Protein AF-A0AB36TC09-F1 (afdb_monomer_lite)

Radius of gyration: 25.15 Å; chains: 1; bounding box: 79×32×76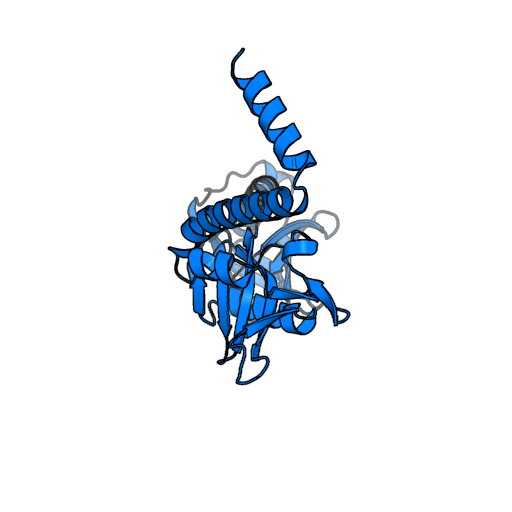 Å

pLDDT: mean 84.96, std 11.22, range [43.5, 96.75]

Organism: NCBI:txid155322

Secondary structure (DSSP, 8-state):
--HHHHHHHHHHHHHH-HHHHHHHHHHHHHHHHHHHHHHHHTS-HHHHHTTEEEEEEEEEEEEEE-TTT-EEEEEEEEPPHHHHHHHHHHHHTT-SEEEEPPHHHHHHHGGGEEEE-TT--EEETTTTTPPPPSEEEEETTEEEEEEEEESS-HHHHHHHHHHHHHHHHHHHHTTTSEEEEETTSSS--S-EEEEEEEEEEEETTEEEEEEE-TTS-EEEEEEE-EEEEEEEEEGGGTEEEEEEEESS-EEEEEEE--HHHHHH------GGGGSPP-

Sequence (278 aa):
MTNTLLDTLKNFIDFINPEGAKSKEIQENITRSHIDAANIYCRNINELSAQFNIEQAYKVEIHAYNADKKEENYHLHLQKYTNLSHLKKAFLNGMGELHLLDLEEKIKVLPSTYIFNEHNIKYKAIETRKLVPDFLYTLDDEEYCVTLKPIHTDTSKKELQYELQNLYKTLYLSLNKEIDIDSNFQTSTCYESKHILRYFRLNQNSLFLAVEDLKGNVHHHTFKNINEIKHGLSGGGTQLKFWIYMYGDTYRFYLPYDEKTFKTTQVPLDQEIFKLTI

Structure (mmCIF, N/CA/C/O backbone):
data_AF-A0AB36TC09-F1
#
_entry.id   AF-A0AB36TC09-F1
#
loop_
_atom_site.group_PDB
_atom_site.id
_atom_site.type_symbol
_atom_site.label_atom_id
_atom_site.label_alt_id
_atom_site.label_comp_id
_atom_site.label_asym_id
_atom_site.label_entity_id
_atom_site.label_seq_id
_atom_site.pdbx_PDB_ins_code
_atom_site.Cartn_x
_atom_site.Cartn_y
_atom_site.Cartn_z
_atom_site.occupancy
_atom_site.B_iso_or_equiv
_atom_site.auth_seq_id
_atom_site.auth_comp_id
_atom_site.auth_asym_id
_atom_site.auth_atom_id
_atom_site.pdbx_PDB_model_num
ATOM 1 N N . MET A 1 1 ? 48.074 7.367 -1.613 1.00 43.50 1 MET A N 1
ATOM 2 C CA . MET A 1 1 ? 48.434 8.264 -2.737 1.00 43.50 1 MET A CA 1
ATOM 3 C C . MET A 1 1 ? 48.127 7.652 -4.115 1.00 43.50 1 MET A C 1
ATOM 5 O O . MET A 1 1 ? 48.457 8.251 -5.124 1.00 43.50 1 MET A O 1
ATOM 9 N N . THR A 1 2 ? 47.481 6.482 -4.172 1.00 46.59 2 THR A N 1
ATOM 10 C CA . THR A 1 2 ? 47.098 5.759 -5.398 1.00 46.59 2 THR A CA 1
ATOM 11 C C . THR A 1 2 ? 45.691 6.112 -5.895 1.00 46.59 2 THR A C 1
ATOM 13 O O . THR A 1 2 ? 45.485 6.165 -7.102 1.00 46.59 2 THR A O 1
ATOM 16 N N . ASN A 1 3 ? 44.752 6.443 -4.997 1.00 54.91 3 ASN A N 1
ATOM 17 C CA . ASN A 1 3 ? 43.372 6.791 -5.375 1.00 54.91 3 ASN A CA 1
ATOM 18 C C . ASN A 1 3 ? 43.293 8.094 -6.194 1.00 54.91 3 ASN A C 1
ATOM 20 O O . ASN A 1 3 ? 42.633 8.128 -7.221 1.00 54.91 3 ASN A O 1
ATOM 24 N N . THR A 1 4 ? 44.065 9.126 -5.835 1.00 57.97 4 THR A N 1
ATOM 25 C CA . THR A 1 4 ? 44.048 10.431 -6.522 1.00 57.97 4 THR A CA 1
ATOM 26 C C . THR A 1 4 ? 44.553 10.383 -7.964 1.00 57.97 4 THR A C 1
ATOM 28 O O . THR A 1 4 ? 44.026 11.093 -8.816 1.00 57.97 4 THR A O 1
ATOM 31 N N . LEU A 1 5 ? 45.557 9.554 -8.269 1.00 55.12 5 LEU A N 1
ATOM 32 C CA . LEU A 1 5 ? 46.070 9.413 -9.637 1.00 55.12 5 LEU A CA 1
ATOM 33 C C . LEU A 1 5 ? 45.080 8.637 -10.519 1.00 55.12 5 LEU A C 1
ATOM 35 O O . LEU A 1 5 ? 44.863 9.010 -11.670 1.00 55.12 5 LEU A O 1
ATOM 39 N N . LEU A 1 6 ? 44.454 7.597 -9.958 1.00 58.53 6 LEU A N 1
ATOM 40 C CA . LEU A 1 6 ? 43.437 6.792 -10.634 1.00 58.53 6 LEU A CA 1
ATOM 41 C C . LEU A 1 6 ? 42.190 7.627 -10.956 1.00 58.53 6 LEU A C 1
ATOM 43 O O . LEU A 1 6 ? 41.695 7.576 -12.079 1.00 58.53 6 LEU A O 1
ATOM 47 N N . ASP A 1 7 ? 41.743 8.448 -10.004 1.00 60.25 7 ASP A N 1
ATOM 48 C CA . ASP A 1 7 ? 40.614 9.367 -10.179 1.00 60.25 7 ASP A CA 1
ATOM 49 C C . ASP A 1 7 ? 40.927 10.448 -11.225 1.00 60.25 7 ASP A C 1
ATOM 51 O O . ASP A 1 7 ? 40.090 10.768 -12.066 1.00 60.25 7 ASP A O 1
ATOM 55 N N . THR A 1 8 ? 42.160 10.967 -11.246 1.00 64.44 8 THR A N 1
ATOM 56 C CA . THR A 1 8 ? 42.595 11.964 -12.242 1.00 64.44 8 THR A CA 1
ATOM 57 C C . THR A 1 8 ? 42.664 11.369 -13.654 1.00 64.44 8 THR A C 1
ATOM 59 O O . THR A 1 8 ? 42.212 11.998 -14.610 1.00 64.44 8 THR A O 1
ATOM 62 N N . LEU A 1 9 ? 43.176 10.141 -13.797 1.00 55.75 9 LEU A N 1
ATOM 63 C CA . LEU A 1 9 ? 43.206 9.405 -15.069 1.00 55.75 9 LEU A CA 1
ATOM 64 C C . LEU A 1 9 ? 41.803 9.043 -15.565 1.00 55.75 9 LEU A C 1
ATOM 66 O O . LEU A 1 9 ? 41.524 9.185 -16.755 1.00 55.75 9 LEU A O 1
ATOM 70 N N . LYS A 1 10 ? 40.915 8.624 -14.659 1.00 64.12 10 LYS A N 1
ATOM 71 C CA . LYS A 1 10 ? 39.506 8.355 -14.962 1.00 64.12 10 LYS A CA 1
ATOM 72 C C . LYS A 1 10 ? 38.812 9.615 -15.484 1.00 64.12 10 LYS A C 1
ATOM 74 O O . LYS A 1 10 ? 38.250 9.583 -16.572 1.00 64.12 10 LYS A O 1
ATOM 79 N N . ASN A 1 11 ? 38.973 10.743 -14.791 1.00 62.62 11 ASN A N 1
ATOM 80 C CA . ASN A 1 11 ? 38.416 12.032 -15.209 1.00 62.62 11 ASN A CA 1
ATOM 81 C C . ASN A 1 11 ? 38.959 12.507 -16.568 1.00 62.62 11 ASN A C 1
ATOM 83 O O . ASN A 1 11 ? 38.222 13.097 -17.353 1.00 62.62 11 ASN A O 1
ATOM 87 N N . PHE A 1 12 ? 40.234 12.245 -16.871 1.00 63.12 12 PHE A N 1
ATOM 88 C CA . PHE A 1 12 ? 40.834 12.594 -1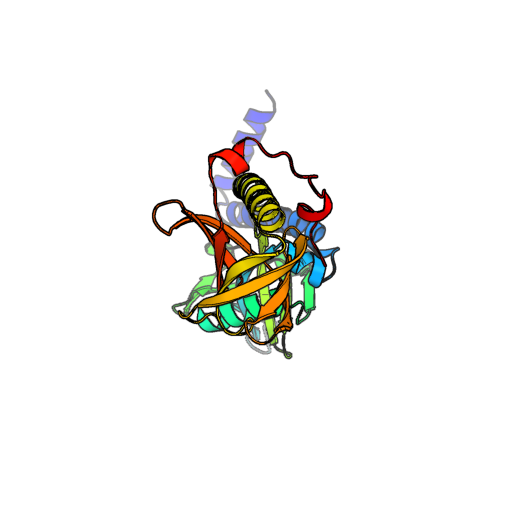8.162 1.00 63.12 12 PHE A CA 1
ATOM 89 C C . PHE A 1 12 ? 40.293 11.733 -19.314 1.00 63.12 12 PHE A C 1
ATOM 91 O O . PHE A 1 12 ? 39.989 12.255 -20.386 1.00 63.12 12 PHE A O 1
ATOM 98 N N . ILE A 1 13 ? 40.123 10.425 -19.095 1.00 62.69 13 ILE A N 1
ATOM 99 C CA . ILE A 1 13 ? 39.518 9.517 -20.082 1.00 62.69 13 ILE A CA 1
ATOM 100 C C . ILE A 1 13 ? 38.045 9.879 -20.316 1.00 62.69 13 ILE A C 1
ATOM 102 O O . ILE A 1 13 ? 37.609 9.946 -21.467 1.00 62.69 13 ILE A O 1
ATOM 106 N N . ASP A 1 14 ? 37.308 10.189 -19.249 1.00 65.00 14 ASP A N 1
ATOM 107 C CA . ASP A 1 14 ? 35.902 10.590 -19.332 1.00 65.00 14 ASP A CA 1
ATOM 108 C C . ASP A 1 14 ? 35.730 11.953 -20.033 1.00 65.00 14 ASP A C 1
ATOM 110 O O . ASP A 1 14 ? 34.741 12.172 -20.732 1.00 65.00 14 ASP A O 1
ATOM 114 N N . PHE A 1 15 ? 36.717 12.851 -19.919 1.00 62.03 15 PHE A N 1
ATOM 115 C CA . PHE A 1 15 ? 36.757 14.124 -20.649 1.00 62.03 15 PHE A CA 1
ATOM 116 C C . PHE A 1 15 ? 36.978 13.941 -22.160 1.00 62.03 15 PHE A C 1
ATOM 118 O O . PHE A 1 15 ? 36.385 14.664 -22.959 1.00 62.03 15 PHE A O 1
ATOM 125 N N . ILE A 1 16 ? 37.809 12.974 -22.565 1.00 62.66 16 ILE A N 1
ATOM 126 C CA . ILE A 1 16 ? 38.120 12.704 -23.982 1.00 62.66 16 ILE A CA 1
ATOM 127 C C . ILE A 1 16 ? 37.006 11.898 -24.664 1.00 62.66 16 ILE A C 1
ATOM 129 O O . ILE A 1 16 ? 36.774 12.070 -25.860 1.00 62.66 16 ILE A O 1
ATOM 133 N N . ASN A 1 17 ? 36.294 11.046 -23.922 1.00 68.75 17 ASN A N 1
ATOM 134 C CA . ASN A 1 17 ? 35.168 10.268 -24.435 1.00 68.75 17 ASN A CA 1
ATOM 135 C C . ASN A 1 17 ? 33.904 10.463 -23.578 1.00 68.75 17 ASN A C 1
ATOM 137 O O . ASN A 1 17 ? 33.476 9.543 -22.871 1.00 68.75 17 ASN A O 1
ATOM 141 N N . PRO A 1 18 ? 33.267 11.643 -23.654 1.00 66.31 18 PRO A N 1
ATOM 142 C CA . PRO A 1 18 ? 32.107 11.962 -22.828 1.00 66.31 18 PRO A CA 1
ATOM 143 C C . PRO A 1 18 ? 30.892 11.073 -23.131 1.00 66.31 18 PRO A C 1
ATOM 145 O O . PRO A 1 18 ? 30.053 10.867 -22.256 1.00 66.31 18 PRO A O 1
ATOM 148 N N . GLU A 1 19 ? 30.772 10.529 -24.345 1.00 67.81 19 GLU A N 1
ATOM 149 C CA . GLU A 1 19 ? 29.709 9.577 -24.697 1.00 67.81 19 GLU A CA 1
ATOM 150 C C . GLU A 1 19 ? 29.963 8.189 -24.098 1.00 67.81 19 GLU A C 1
ATOM 152 O O . GLU A 1 19 ? 29.060 7.604 -23.496 1.00 67.81 19 GLU A O 1
ATOM 157 N N . GLY A 1 20 ? 31.203 7.696 -24.167 1.00 69.31 20 GLY A N 1
ATOM 158 C CA . GLY A 1 20 ? 31.610 6.455 -23.505 1.00 69.31 20 GLY A CA 1
ATOM 159 C C . GLY A 1 20 ? 31.481 6.529 -21.982 1.00 69.31 20 GLY A C 1
ATOM 160 O O . GLY A 1 20 ? 30.979 5.589 -21.366 1.00 69.31 20 GLY A O 1
ATOM 161 N N . ALA A 1 21 ? 31.844 7.665 -21.380 1.00 70.56 21 ALA A N 1
ATOM 162 C CA . ALA A 1 21 ? 31.676 7.916 -19.949 1.00 70.56 21 ALA A CA 1
ATOM 163 C C . ALA A 1 21 ? 30.198 7.885 -19.526 1.00 70.56 21 ALA A C 1
ATOM 165 O O . ALA A 1 21 ? 29.848 7.218 -18.553 1.00 70.56 21 ALA A O 1
ATOM 166 N N . LYS A 1 22 ? 29.308 8.529 -20.300 1.00 74.56 22 LYS A N 1
ATOM 167 C CA . LYS A 1 22 ? 27.849 8.477 -20.079 1.00 74.56 22 LYS A CA 1
ATOM 168 C C . LYS A 1 22 ? 27.313 7.047 -20.159 1.00 74.56 22 LYS A C 1
ATOM 170 O O . LYS A 1 22 ? 26.552 6.642 -19.287 1.00 74.56 22 LYS A O 1
ATOM 175 N N . SER A 1 23 ? 27.710 6.285 -21.180 1.00 75.38 23 SER A N 1
ATOM 176 C CA . SER A 1 23 ? 27.277 4.891 -21.343 1.00 75.38 23 SER A CA 1
ATOM 177 C C . SER A 1 23 ? 27.709 4.027 -20.158 1.00 75.38 23 SER A C 1
ATOM 179 O O . SER A 1 23 ? 26.905 3.262 -19.629 1.00 75.38 23 SER A O 1
ATOM 181 N N . LYS A 1 24 ? 28.958 4.180 -19.708 1.00 80.12 24 LYS A N 1
ATOM 182 C CA . LYS A 1 24 ? 29.505 3.438 -18.569 1.00 80.12 24 LYS A CA 1
ATOM 183 C C . LYS A 1 24 ? 28.782 3.773 -17.263 1.00 80.12 24 LYS A C 1
ATOM 185 O O . LYS A 1 24 ? 28.378 2.866 -16.546 1.00 80.12 24 LYS A O 1
ATOM 190 N N . GLU A 1 25 ? 28.569 5.058 -16.984 1.00 82.75 25 GLU A N 1
ATOM 191 C CA . GLU A 1 25 ? 27.846 5.524 -15.793 1.00 82.75 25 GLU A CA 1
ATOM 192 C C . GLU A 1 25 ? 26.415 4.957 -15.743 1.00 82.75 25 GLU A C 1
ATOM 194 O O . GLU A 1 25 ? 25.962 4.476 -14.703 1.00 82.75 25 GLU A O 1
ATOM 199 N N . ILE A 1 26 ? 25.700 4.971 -16.874 1.00 81.12 26 ILE A N 1
ATOM 200 C CA . ILE A 1 26 ? 24.333 4.441 -16.951 1.00 81.12 26 ILE A CA 1
ATOM 201 C C . ILE A 1 26 ? 24.324 2.923 -16.761 1.00 81.12 26 ILE A C 1
ATOM 203 O O . ILE A 1 26 ? 23.489 2.425 -16.013 1.00 81.12 26 ILE A O 1
ATOM 207 N N . GLN A 1 27 ? 25.250 2.188 -17.383 1.00 82.88 27 GLN A N 1
ATOM 208 C CA . GLN A 1 27 ? 25.362 0.737 -17.202 1.00 82.88 27 GLN A CA 1
ATOM 209 C C . GLN A 1 27 ? 25.665 0.366 -15.746 1.00 82.88 27 GLN A C 1
ATOM 211 O O . GLN A 1 27 ? 25.001 -0.506 -15.196 1.00 82.88 27 GLN A O 1
ATOM 216 N N . GLU A 1 28 ? 26.595 1.064 -15.086 1.00 85.69 28 GLU A N 1
ATOM 217 C CA . GLU A 1 28 ? 26.889 0.857 -13.660 1.00 85.69 28 GLU A CA 1
ATOM 218 C C . GLU A 1 28 ? 25.648 1.103 -12.781 1.00 85.69 28 GLU A C 1
ATOM 220 O O . GLU A 1 28 ? 25.389 0.347 -11.840 1.00 85.69 28 GLU A O 1
ATOM 225 N N . ASN A 1 29 ? 24.849 2.125 -13.101 1.00 85.56 29 ASN A N 1
ATOM 226 C CA . ASN A 1 29 ? 23.598 2.403 -12.395 1.00 85.56 29 ASN A CA 1
ATOM 227 C C . ASN A 1 29 ? 22.511 1.351 -12.673 1.00 85.56 29 ASN A C 1
ATOM 229 O O . ASN A 1 29 ? 21.811 0.969 -11.736 1.00 85.56 29 ASN A O 1
ATOM 233 N N . ILE A 1 30 ? 22.391 0.849 -13.909 1.00 84.00 30 ILE A N 1
ATOM 234 C CA . ILE A 1 30 ? 21.483 -0.261 -14.252 1.00 84.00 30 ILE A CA 1
ATOM 235 C C . ILE A 1 30 ? 21.869 -1.511 -13.466 1.00 84.00 30 ILE A C 1
ATOM 237 O O . ILE A 1 30 ? 21.004 -2.110 -12.839 1.00 84.00 30 ILE A O 1
ATOM 241 N N . THR A 1 31 ? 23.153 -1.871 -13.436 1.00 86.75 31 THR A N 1
ATOM 242 C CA . THR A 1 31 ? 23.637 -3.035 -12.684 1.00 86.75 31 THR A CA 1
ATOM 243 C C . THR A 1 31 ? 23.334 -2.906 -11.195 1.00 86.75 31 THR A C 1
ATOM 245 O O . THR A 1 31 ? 22.850 -3.856 -10.586 1.00 86.75 31 THR A O 1
ATOM 248 N N . ARG A 1 32 ? 23.568 -1.730 -10.595 1.00 86.94 32 ARG A N 1
ATOM 249 C CA . ARG A 1 32 ? 23.253 -1.496 -9.177 1.00 86.94 32 ARG A CA 1
ATOM 250 C C . ARG A 1 32 ? 21.753 -1.634 -8.898 1.00 86.94 32 ARG A C 1
ATOM 252 O O . ARG A 1 32 ? 21.384 -2.374 -7.996 1.00 86.94 32 ARG A O 1
ATOM 259 N N . SER A 1 33 ? 20.916 -0.977 -9.704 1.00 85.88 33 SER A N 1
ATOM 260 C CA . SER A 1 33 ? 19.449 -1.064 -9.607 1.00 85.88 33 SER A CA 1
ATOM 261 C C . SER A 1 33 ? 18.957 -2.505 -9.745 1.00 85.88 33 SER A C 1
ATOM 263 O O . SER A 1 33 ? 18.112 -2.958 -8.978 1.00 85.88 33 SER A O 1
ATOM 265 N N . HIS A 1 34 ? 19.543 -3.257 -10.676 1.00 88.69 34 HIS A N 1
ATOM 266 C CA . HIS A 1 34 ? 19.168 -4.638 -10.936 1.00 88.69 34 HIS A CA 1
ATOM 267 C C . HIS A 1 34 ? 19.516 -5.578 -9.776 1.00 88.69 34 HIS A C 1
ATOM 269 O O . HIS A 1 34 ? 18.731 -6.464 -9.455 1.00 88.69 34 HIS A O 1
ATOM 275 N N . ILE A 1 35 ? 20.651 -5.371 -9.099 1.00 88.25 35 ILE A N 1
ATOM 276 C CA . ILE A 1 35 ? 20.996 -6.125 -7.882 1.00 88.25 35 ILE A CA 1
ATOM 277 C C . ILE A 1 35 ? 19.942 -5.891 -6.791 1.00 88.25 35 ILE A C 1
ATOM 279 O O . ILE A 1 35 ? 19.482 -6.844 -6.157 1.00 88.25 35 ILE A O 1
ATOM 283 N N . ASP A 1 36 ? 19.521 -4.640 -6.594 1.00 86.75 36 ASP A N 1
ATOM 284 C CA . ASP A 1 36 ? 18.473 -4.307 -5.627 1.00 86.75 36 ASP A CA 1
ATOM 285 C C . ASP A 1 36 ? 17.129 -4.944 -6.019 1.00 86.75 36 ASP A C 1
ATOM 287 O O . ASP A 1 36 ? 16.444 -5.528 -5.176 1.00 86.75 36 ASP A O 1
ATOM 291 N N . ALA A 1 37 ? 16.777 -4.911 -7.306 1.00 88.00 37 ALA A N 1
ATOM 292 C CA . ALA A 1 37 ? 15.567 -5.531 -7.837 1.00 88.00 37 ALA A CA 1
ATOM 293 C C . ALA A 1 37 ? 15.572 -7.064 -7.706 1.00 88.00 37 ALA A C 1
ATOM 295 O O . ALA A 1 37 ? 14.559 -7.645 -7.315 1.00 88.00 37 ALA A O 1
ATOM 296 N N . ALA A 1 38 ? 16.705 -7.724 -7.951 1.00 88.62 38 ALA A N 1
ATOM 297 C CA . ALA A 1 38 ? 16.853 -9.169 -7.792 1.00 88.62 38 ALA A CA 1
ATOM 298 C C . ALA A 1 38 ? 16.623 -9.618 -6.341 1.00 88.62 38 ALA A C 1
ATOM 300 O O . ALA A 1 38 ? 15.963 -10.627 -6.098 1.00 88.62 38 ALA A O 1
ATOM 301 N N . ASN A 1 39 ? 17.083 -8.826 -5.366 1.00 85.94 39 ASN A N 1
ATOM 302 C CA . ASN A 1 39 ? 16.818 -9.081 -3.946 1.00 85.94 39 ASN A CA 1
ATOM 303 C C . ASN A 1 39 ? 15.328 -8.958 -3.585 1.00 85.94 39 ASN A C 1
ATOM 305 O O . ASN A 1 39 ? 14.859 -9.599 -2.642 1.00 85.94 39 ASN A O 1
ATOM 309 N N . ILE A 1 40 ? 14.586 -8.123 -4.315 1.00 85.00 40 ILE A N 1
ATOM 310 C CA . ILE A 1 40 ? 13.141 -7.950 -4.148 1.00 85.00 40 ILE A CA 1
ATOM 311 C C . ILE A 1 40 ? 12.385 -9.108 -4.817 1.00 85.00 40 ILE A C 1
ATOM 313 O O . ILE A 1 40 ? 11.481 -9.664 -4.198 1.00 85.00 40 ILE A O 1
ATOM 317 N N . TYR A 1 41 ? 12.776 -9.497 -6.035 1.00 84.69 41 TYR A N 1
ATOM 318 C CA . TYR A 1 41 ? 12.068 -10.449 -6.902 1.00 84.69 41 TYR A CA 1
ATOM 319 C C . TYR A 1 41 ? 11.833 -11.843 -6.305 1.00 84.69 41 TYR A C 1
ATOM 321 O O . TYR A 1 41 ? 10.848 -12.489 -6.640 1.00 84.69 41 TYR A O 1
ATOM 329 N N . CYS A 1 42 ? 12.686 -12.316 -5.394 1.00 76.62 42 CYS A N 1
ATOM 330 C CA . CYS A 1 42 ? 12.571 -13.644 -4.770 1.00 76.62 42 CYS A CA 1
ATOM 331 C C . CYS A 1 42 ? 11.331 -13.838 -3.861 1.00 76.62 42 CYS A C 1
ATOM 333 O O . CYS A 1 42 ? 11.309 -14.756 -3.041 1.00 76.62 42 CYS A O 1
ATOM 335 N N . ARG A 1 43 ? 10.322 -12.969 -3.958 1.00 74.94 43 ARG A N 1
ATOM 336 C CA . ARG A 1 43 ? 9.105 -12.924 -3.142 1.00 74.94 43 ARG A CA 1
ATOM 337 C C . ARG A 1 43 ? 7.889 -13.140 -4.033 1.00 74.94 43 ARG A C 1
ATOM 339 O O . ARG A 1 43 ? 7.877 -12.708 -5.183 1.00 74.94 43 ARG A O 1
ATOM 346 N N . ASN A 1 44 ? 6.848 -13.780 -3.508 1.00 84.25 44 ASN A N 1
ATOM 347 C CA . ASN A 1 44 ? 5.599 -13.912 -4.263 1.00 84.25 44 ASN A CA 1
ATOM 348 C C . ASN A 1 44 ? 4.887 -12.549 -4.402 1.00 84.25 44 ASN A C 1
ATOM 350 O O . ASN A 1 44 ? 5.162 -11.610 -3.653 1.00 84.25 44 ASN A O 1
ATOM 354 N N . ILE A 1 45 ? 3.957 -12.437 -5.355 1.00 85.12 45 ILE A N 1
ATOM 355 C CA . ILE A 1 45 ? 3.292 -11.163 -5.668 1.00 85.12 45 ILE A CA 1
ATOM 356 C C . ILE A 1 45 ? 2.561 -10.553 -4.460 1.00 85.12 45 ILE A C 1
ATOM 358 O O . ILE A 1 45 ? 2.580 -9.337 -4.305 1.00 85.12 45 ILE A O 1
ATOM 362 N N . ASN A 1 46 ? 2.002 -11.375 -3.565 1.00 84.00 46 ASN A N 1
ATOM 363 C CA . ASN A 1 46 ? 1.316 -10.911 -2.353 1.00 84.00 46 ASN A CA 1
ATOM 364 C C . ASN A 1 46 ? 2.307 -10.353 -1.317 1.00 84.00 46 ASN A C 1
ATOM 366 O O . ASN A 1 46 ? 2.064 -9.329 -0.683 1.00 84.00 46 ASN A O 1
ATOM 370 N N . GLU A 1 47 ? 3.469 -10.987 -1.164 1.00 85.25 47 GLU A N 1
ATOM 371 C CA . GLU A 1 47 ? 4.552 -10.490 -0.310 1.00 85.25 47 GLU A CA 1
ATOM 372 C C . GLU A 1 47 ? 5.163 -9.191 -0.834 1.00 85.25 47 GLU A C 1
ATOM 374 O O . GLU A 1 47 ? 5.556 -8.321 -0.046 1.00 85.25 47 GLU A O 1
ATOM 379 N N . LEU A 1 48 ? 5.270 -9.075 -2.158 1.00 88.44 48 LEU A N 1
ATOM 380 C CA . LEU A 1 48 ? 5.737 -7.872 -2.833 1.00 88.44 48 LEU A CA 1
ATOM 381 C C . LEU A 1 48 ? 4.741 -6.734 -2.659 1.00 88.44 48 LEU A C 1
ATOM 383 O O . LEU A 1 48 ? 5.126 -5.646 -2.234 1.00 88.44 48 LEU A O 1
ATOM 387 N N . SER A 1 49 ? 3.469 -6.990 -2.937 1.00 87.44 49 SER A N 1
ATOM 388 C CA . SER A 1 49 ? 2.414 -5.987 -2.877 1.00 87.44 49 SER A CA 1
ATOM 389 C C . SER A 1 49 ? 2.136 -5.491 -1.455 1.00 87.44 49 SER A C 1
ATOM 391 O O . SER A 1 49 ? 1.758 -4.339 -1.268 1.00 87.44 49 SER A O 1
ATOM 393 N N . ALA A 1 50 ? 2.428 -6.295 -0.431 1.00 84.75 50 ALA A N 1
ATOM 394 C CA . ALA A 1 50 ? 2.369 -5.863 0.965 1.00 84.75 50 ALA A CA 1
ATOM 395 C C . ALA A 1 50 ? 3.484 -4.872 1.367 1.00 84.75 50 ALA A C 1
ATOM 397 O O . ALA A 1 50 ? 3.394 -4.243 2.423 1.00 84.75 50 ALA A O 1
ATOM 398 N N . GLN A 1 51 ? 4.558 -4.751 0.579 1.00 87.06 51 GLN A N 1
ATOM 399 C CA . GLN A 1 51 ? 5.754 -3.967 0.930 1.00 87.06 51 GLN A CA 1
ATOM 400 C C . GLN A 1 51 ? 6.083 -2.864 -0.074 1.00 87.06 51 GLN A C 1
ATOM 402 O O . GLN A 1 51 ? 6.710 -1.862 0.289 1.00 87.06 51 GLN A O 1
ATOM 407 N N . PHE A 1 52 ? 5.677 -3.042 -1.325 1.00 90.38 52 PHE A N 1
ATOM 408 C CA . PHE A 1 52 ? 6.013 -2.179 -2.441 1.00 90.38 52 PHE A CA 1
ATOM 409 C C . PHE A 1 52 ? 4.755 -1.709 -3.163 1.00 90.38 52 PHE A C 1
ATOM 411 O O . PHE A 1 52 ? 3.711 -2.346 -3.132 1.00 90.38 52 PHE A O 1
ATOM 418 N N . ASN A 1 53 ? 4.893 -0.589 -3.857 1.00 90.88 53 ASN A N 1
ATOM 419 C CA . ASN A 1 53 ? 3.934 -0.074 -4.817 1.00 90.88 53 ASN A CA 1
ATOM 420 C C . ASN A 1 53 ? 4.617 0.058 -6.172 1.00 90.88 53 ASN A C 1
ATOM 422 O O . ASN A 1 53 ? 5.798 0.408 -6.240 1.00 90.88 53 ASN A O 1
ATOM 426 N N . ILE A 1 54 ? 3.848 -0.092 -7.250 1.00 93.12 54 ILE A N 1
ATOM 427 C CA . ILE A 1 54 ? 4.271 0.421 -8.553 1.00 93.12 54 ILE A CA 1
ATOM 428 C C . ILE A 1 54 ? 4.435 1.943 -8.409 1.00 93.12 54 ILE A C 1
ATOM 430 O O . ILE A 1 54 ? 3.557 2.638 -7.889 1.00 93.12 54 ILE A O 1
ATOM 434 N N . GLU A 1 55 ? 5.572 2.490 -8.817 1.00 91.75 55 GLU A N 1
ATOM 435 C CA . GLU A 1 55 ? 5.797 3.932 -8.876 1.00 91.75 55 GLU A CA 1
ATOM 436 C C . GLU A 1 55 ? 5.408 4.462 -10.249 1.00 91.75 55 GLU A C 1
ATOM 438 O O . GLU A 1 55 ? 4.492 5.290 -10.345 1.00 91.75 55 GLU A O 1
ATOM 443 N N . GLN A 1 56 ? 6.065 3.926 -11.277 1.00 92.06 56 GLN A N 1
ATOM 444 C CA . GLN A 1 56 ? 5.844 4.199 -12.690 1.00 92.06 56 GLN A CA 1
ATOM 445 C C . GLN A 1 56 ? 5.618 2.887 -13.439 1.00 92.06 56 GLN A C 1
ATOM 447 O O . GLN A 1 56 ? 6.146 1.841 -13.067 1.00 92.06 56 GLN A O 1
ATOM 452 N N . ALA A 1 57 ? 4.847 2.974 -14.517 1.00 94.25 57 ALA A N 1
ATOM 453 C CA . ALA A 1 57 ? 4.609 1.877 -15.439 1.00 94.25 57 ALA A CA 1
ATOM 454 C C . ALA A 1 57 ? 4.747 2.387 -16.871 1.00 94.25 57 ALA A C 1
ATOM 456 O O . ALA A 1 57 ? 4.315 3.501 -17.179 1.00 94.25 57 ALA A O 1
ATOM 457 N N . TYR A 1 58 ? 5.323 1.569 -17.739 1.00 93.19 58 TYR A N 1
ATOM 458 C CA . TYR A 1 58 ? 5.548 1.868 -19.142 1.00 93.19 58 TYR A CA 1
ATOM 459 C C . TYR A 1 58 ? 4.965 0.743 -19.984 1.00 93.19 58 TYR A C 1
ATOM 461 O O . TYR A 1 58 ? 5.341 -0.408 -19.792 1.00 93.19 58 TYR A O 1
ATOM 469 N N . LYS A 1 59 ? 4.083 1.070 -20.930 1.00 92.31 59 LYS A N 1
ATOM 470 C CA . LYS A 1 59 ? 3.661 0.099 -21.945 1.00 92.31 59 LYS A CA 1
ATOM 471 C C . LYS A 1 59 ? 4.791 -0.062 -22.951 1.00 92.31 59 LYS A C 1
ATOM 473 O O . LYS A 1 59 ? 5.376 0.944 -23.367 1.00 92.31 59 LYS A O 1
ATOM 478 N N . VAL A 1 60 ? 5.110 -1.306 -23.282 1.00 87.69 60 VAL A N 1
ATOM 479 C CA . VAL A 1 60 ? 6.201 -1.650 -24.193 1.00 87.69 60 VAL A CA 1
ATOM 480 C C . VAL A 1 60 ? 5.648 -1.797 -25.607 1.00 87.69 60 VAL A C 1
ATOM 482 O O . VAL A 1 60 ? 4.671 -2.505 -25.826 1.00 87.69 60 VAL A O 1
ATOM 485 N N . GLU A 1 61 ? 6.281 -1.142 -26.573 1.00 87.25 61 GLU A N 1
ATOM 486 C CA . GLU A 1 61 ? 6.063 -1.389 -27.997 1.00 87.25 61 GLU A CA 1
ATOM 487 C C . GLU A 1 61 ? 7.403 -1.681 -28.673 1.00 87.25 61 GLU A C 1
ATOM 489 O O . GLU A 1 61 ? 8.359 -0.917 -28.523 1.00 87.25 61 GLU A O 1
ATOM 494 N N . ILE A 1 62 ? 7.473 -2.767 -29.442 1.00 83.88 62 ILE A N 1
ATOM 495 C CA . ILE A 1 62 ? 8.674 -3.145 -30.193 1.00 83.88 62 ILE A CA 1
ATOM 496 C C . ILE A 1 62 ? 8.453 -2.791 -31.662 1.00 83.88 62 ILE A C 1
ATOM 498 O O . ILE A 1 62 ? 7.566 -3.327 -32.326 1.00 83.88 62 ILE A O 1
ATOM 502 N N . HIS A 1 63 ? 9.262 -1.866 -32.172 1.00 81.62 63 HIS A N 1
ATOM 503 C CA . HIS A 1 63 ? 9.220 -1.407 -33.558 1.00 81.62 63 HIS A CA 1
ATOM 504 C C . HIS A 1 63 ? 10.421 -1.992 -34.304 1.00 81.62 63 HIS A C 1
ATOM 506 O O . HIS A 1 63 ? 11.552 -1.536 -34.126 1.00 81.62 63 HIS A O 1
ATOM 512 N N . ALA A 1 64 ? 10.194 -2.993 -35.156 1.00 67.56 64 ALA A N 1
ATOM 513 C CA . ALA A 1 64 ? 11.235 -3.522 -36.034 1.00 67.56 64 ALA A CA 1
ATOM 514 C C . ALA A 1 64 ? 11.470 -2.556 -37.207 1.00 67.56 64 ALA A C 1
ATOM 516 O O . ALA A 1 64 ? 10.554 -2.289 -37.989 1.00 67.56 64 ALA A O 1
ATOM 517 N N . TYR A 1 65 ? 12.687 -2.021 -37.351 1.00 54.44 65 TYR A N 1
ATOM 518 C CA . TYR A 1 65 ? 13.017 -1.139 -38.472 1.00 54.44 65 TYR A CA 1
ATOM 519 C C . TYR A 1 65 ? 13.697 -1.922 -39.601 1.00 54.44 65 TYR A C 1
ATOM 521 O O . TYR A 1 65 ? 14.821 -2.382 -39.433 1.00 54.44 65 TYR A O 1
ATOM 529 N N . ASN A 1 66 ? 13.031 -1.997 -40.762 1.00 51.06 66 ASN A N 1
ATOM 530 C CA . ASN A 1 66 ? 13.500 -2.552 -42.043 1.00 51.06 66 ASN A CA 1
ATOM 531 C C . ASN A 1 66 ? 14.030 -4.004 -42.025 1.00 51.06 66 ASN A C 1
ATOM 533 O O . ASN A 1 66 ? 14.942 -4.369 -41.287 1.00 51.06 66 ASN A O 1
ATOM 537 N N . ALA A 1 67 ? 13.536 -4.814 -42.968 1.00 53.31 67 ALA A N 1
ATOM 538 C CA . ALA A 1 67 ? 13.932 -6.214 -43.167 1.00 53.31 67 ALA A CA 1
ATOM 539 C C . ALA A 1 67 ? 15.455 -6.434 -43.347 1.00 53.31 67 ALA A C 1
ATOM 541 O O . ALA A 1 67 ? 15.941 -7.537 -43.107 1.00 53.31 67 ALA A O 1
ATOM 542 N N . ASP A 1 68 ? 16.206 -5.382 -43.691 1.00 53.72 68 ASP A N 1
ATOM 543 C CA . ASP A 1 68 ? 17.639 -5.450 -43.992 1.00 53.72 68 ASP A CA 1
ATOM 544 C C . ASP A 1 68 ? 18.574 -5.123 -42.814 1.00 53.72 68 ASP A C 1
ATOM 546 O O . ASP A 1 68 ? 19.762 -5.434 -42.893 1.00 53.72 68 ASP A O 1
ATOM 550 N N . LYS A 1 69 ? 18.092 -4.496 -41.725 1.00 55.50 69 LYS A N 1
ATOM 551 C CA . LYS A 1 69 ? 18.967 -4.048 -40.616 1.00 55.50 69 LYS A CA 1
ATOM 552 C C . LYS A 1 69 ? 18.781 -4.776 -39.284 1.00 55.50 69 LYS A C 1
ATOM 554 O O . LYS A 1 69 ? 19.674 -4.672 -38.454 1.00 55.50 69 LYS A O 1
ATOM 559 N N . LYS A 1 70 ? 17.702 -5.549 -39.089 1.00 57.25 70 LYS A N 1
ATOM 560 C CA . LYS A 1 70 ? 17.424 -6.306 -37.842 1.00 57.25 70 LYS A CA 1
ATOM 561 C C . LYS A 1 70 ? 17.673 -5.495 -36.552 1.00 57.25 70 LYS A C 1
ATOM 563 O O . LYS A 1 70 ? 18.158 -6.038 -35.564 1.00 57.25 70 LYS A O 1
ATOM 568 N N . GLU A 1 71 ? 17.362 -4.202 -36.557 1.00 62.72 71 GLU A N 1
ATOM 569 C CA . GLU A 1 71 ? 17.434 -3.371 -35.353 1.00 62.72 71 GLU A CA 1
ATOM 570 C C . GLU A 1 71 ? 16.014 -3.176 -34.809 1.00 62.72 71 GLU A C 1
ATOM 572 O O . GLU A 1 71 ? 15.159 -2.548 -35.443 1.00 62.72 71 GLU A O 1
ATOM 577 N N . GLU A 1 72 ? 15.753 -3.765 -33.643 1.00 73.94 72 GLU A N 1
ATOM 578 C CA . GLU A 1 72 ? 14.529 -3.551 -32.872 1.00 73.94 72 GLU A CA 1
ATOM 579 C C . GLU A 1 72 ? 14.660 -2.259 -32.060 1.00 73.94 72 GLU A C 1
ATOM 581 O O . GLU A 1 72 ? 15.653 -2.048 -31.361 1.00 73.94 72 GLU A O 1
ATOM 586 N N . ASN A 1 73 ? 13.656 -1.385 -32.153 1.00 84.81 73 ASN A N 1
ATOM 587 C CA . ASN A 1 73 ? 13.537 -0.211 -31.297 1.00 84.81 73 ASN A CA 1
ATOM 588 C C . ASN A 1 73 ? 12.489 -0.470 -30.219 1.00 84.81 73 ASN A C 1
ATOM 590 O O . ASN A 1 73 ? 11.350 -0.820 -30.529 1.00 84.81 73 ASN A O 1
ATOM 594 N N . TYR A 1 74 ? 12.860 -0.231 -28.965 1.00 86.38 74 TYR A N 1
ATOM 595 C CA . TYR A 1 74 ? 11.984 -0.442 -27.817 1.00 86.38 74 TYR A CA 1
ATOM 596 C C . TYR A 1 74 ? 11.400 0.894 -27.389 1.00 86.38 74 TYR A C 1
ATOM 598 O O . TYR A 1 74 ? 12.125 1.820 -27.022 1.00 86.38 74 TYR A O 1
ATOM 606 N N . HIS A 1 75 ? 10.084 1.026 -27.457 1.00 91.31 75 HIS A N 1
ATOM 607 C CA . HIS A 1 75 ? 9.369 2.230 -27.070 1.00 91.31 75 HIS A CA 1
ATOM 608 C C . HIS A 1 75 ? 8.647 1.991 -25.743 1.00 91.31 75 HIS A C 1
ATOM 610 O O . HIS A 1 75 ? 7.769 1.142 -25.636 1.00 91.31 75 HIS A O 1
ATOM 616 N N . LEU A 1 76 ? 9.031 2.755 -24.722 1.00 92.00 76 LEU A N 1
ATOM 617 C CA . LEU A 1 76 ? 8.462 2.700 -23.381 1.00 92.00 76 LEU A CA 1
ATOM 618 C C . LEU A 1 76 ? 7.545 3.903 -23.168 1.00 92.00 76 LEU A C 1
ATOM 620 O O . LEU A 1 76 ? 8.010 5.026 -22.949 1.00 92.00 76 LEU A O 1
ATOM 624 N N . HIS A 1 77 ? 6.237 3.671 -23.222 1.00 92.81 77 HIS A N 1
ATOM 625 C CA . HIS A 1 77 ? 5.216 4.705 -23.074 1.00 92.81 77 HIS A CA 1
ATOM 626 C C . HIS A 1 77 ? 4.747 4.813 -21.627 1.00 92.81 77 HIS A C 1
ATOM 628 O O . HIS A 1 77 ? 4.028 3.935 -21.139 1.00 92.81 77 HIS A O 1
ATOM 634 N N . LEU A 1 78 ? 5.138 5.895 -20.945 1.00 92.88 78 LEU A N 1
ATOM 635 C CA . LEU A 1 78 ? 4.733 6.146 -19.562 1.00 92.88 78 LEU A CA 1
ATOM 636 C C . LEU A 1 78 ? 3.202 6.175 -19.445 1.00 92.88 78 LEU A C 1
ATOM 638 O O . LEU A 1 78 ? 2.523 6.945 -20.127 1.00 92.88 78 LEU A O 1
ATOM 642 N N . GLN A 1 79 ? 2.664 5.344 -18.556 1.00 92.50 79 GLN A N 1
ATOM 643 C CA . GLN A 1 79 ? 1.230 5.248 -18.328 1.00 92.50 79 GLN A CA 1
ATOM 644 C C . GLN A 1 79 ? 0.681 6.509 -17.661 1.00 92.50 79 GLN A C 1
ATOM 646 O O . GLN A 1 79 ? 1.226 7.014 -16.678 1.00 92.50 79 GLN A O 1
ATOM 651 N N . LYS A 1 80 ? -0.449 6.990 -18.188 1.00 88.88 80 LYS A N 1
ATOM 652 C CA . LYS A 1 80 ? -1.199 8.118 -17.621 1.00 88.88 80 LYS A CA 1
ATOM 653 C C . LYS A 1 80 ? -1.780 7.757 -16.255 1.00 88.88 80 LYS A C 1
ATOM 655 O O . LYS A 1 80 ? -2.001 6.585 -15.957 1.00 88.88 80 LYS A O 1
ATOM 660 N N . TYR A 1 81 ? -2.107 8.781 -15.466 1.00 83.75 81 TYR A N 1
ATOM 661 C CA . TYR A 1 81 ? -2.588 8.646 -14.086 1.00 83.75 81 TYR A CA 1
ATOM 662 C C . TYR A 1 81 ? -3.711 7.610 -13.901 1.00 83.75 81 TYR A C 1
ATOM 664 O O . TYR A 1 81 ? -3.641 6.796 -12.985 1.00 83.75 81 TYR A O 1
ATOM 672 N N . THR A 1 82 ? -4.719 7.594 -14.778 1.00 83.56 82 THR A N 1
ATOM 673 C CA . THR A 1 82 ? -5.855 6.662 -14.680 1.00 83.56 82 THR A CA 1
ATOM 674 C C . THR A 1 82 ? -5.433 5.201 -14.849 1.00 83.56 82 THR A C 1
ATOM 676 O O . THR A 1 82 ? -5.774 4.370 -14.011 1.00 83.56 82 THR A O 1
ATOM 679 N N . ASN A 1 83 ? -4.638 4.892 -15.877 1.00 87.50 83 ASN A N 1
ATOM 680 C CA . ASN A 1 83 ? -4.141 3.534 -16.130 1.00 87.50 83 ASN A CA 1
ATOM 681 C C . ASN A 1 83 ? -3.150 3.101 -15.051 1.00 87.50 83 ASN A C 1
ATOM 683 O O . ASN A 1 83 ? -3.206 1.984 -14.548 1.00 87.50 83 ASN A O 1
ATOM 687 N N . LEU A 1 84 ? -2.268 4.015 -14.649 1.00 90.62 84 LEU A N 1
ATOM 688 C CA . LEU A 1 84 ? -1.310 3.776 -13.584 1.00 90.62 84 LEU A CA 1
ATOM 689 C C . LEU A 1 84 ? -2.014 3.468 -12.248 1.00 90.62 84 LEU A C 1
ATOM 691 O O . LEU A 1 84 ? -1.552 2.608 -11.502 1.00 90.62 84 LEU A O 1
ATOM 695 N N . SER A 1 85 ? -3.137 4.132 -11.958 1.00 89.06 85 SER A N 1
ATOM 696 C CA . SER A 1 85 ? -3.969 3.835 -10.786 1.00 89.06 85 SER A CA 1
ATOM 697 C C . SER A 1 85 ? -4.578 2.432 -10.853 1.00 89.06 85 SER A C 1
ATOM 699 O O . SER A 1 85 ? -4.522 1.688 -9.874 1.00 89.06 85 SER A O 1
ATOM 701 N N . HIS A 1 86 ? -5.077 2.023 -12.024 1.00 90.19 86 HIS A N 1
ATOM 702 C CA . HIS A 1 86 ? -5.576 0.663 -12.235 1.00 90.19 86 HIS A CA 1
ATOM 703 C C . HIS A 1 86 ? -4.491 -0.395 -11.977 1.00 90.19 86 HIS A C 1
ATOM 705 O O . HIS A 1 86 ? -4.709 -1.307 -11.183 1.00 90.19 86 HIS A O 1
ATOM 711 N N . LEU A 1 87 ? -3.297 -0.221 -12.556 1.00 92.88 87 LEU A N 1
ATOM 712 C CA . LEU A 1 87 ? -2.164 -1.135 -12.365 1.00 92.88 87 LEU A CA 1
ATOM 713 C C . LEU A 1 87 ? -1.738 -1.231 -10.898 1.00 92.88 87 LEU A C 1
ATOM 715 O O . LEU A 1 87 ? -1.537 -2.324 -10.378 1.00 92.88 87 LEU A O 1
ATOM 719 N N . LYS A 1 88 ? -1.649 -0.092 -10.201 1.00 91.94 88 LYS A N 1
ATOM 720 C CA . LYS A 1 88 ? -1.328 -0.060 -8.766 1.00 91.94 88 LYS A CA 1
ATOM 721 C C . LYS A 1 88 ? -2.368 -0.809 -7.939 1.00 91.94 88 LYS A C 1
ATOM 723 O O . LYS A 1 88 ? -1.996 -1.578 -7.058 1.00 91.94 88 LYS A O 1
ATOM 728 N N . LYS A 1 89 ? -3.657 -0.622 -8.236 1.00 88.75 89 LYS A N 1
ATOM 729 C CA . LYS A 1 89 ? -4.744 -1.333 -7.554 1.00 88.75 89 LYS A CA 1
ATOM 730 C C . LYS A 1 89 ? -4.688 -2.838 -7.822 1.00 88.75 89 LYS A C 1
ATOM 732 O O . LYS A 1 89 ? -4.864 -3.608 -6.884 1.00 88.75 89 LYS A O 1
ATOM 737 N N . ALA A 1 90 ? -4.440 -3.260 -9.058 1.00 91.38 90 ALA A N 1
ATOM 738 C CA . ALA A 1 90 ? -4.310 -4.673 -9.409 1.00 91.38 90 ALA A CA 1
ATOM 739 C C . ALA A 1 90 ? -3.126 -5.327 -8.675 1.00 91.38 90 ALA A C 1
ATOM 741 O O . ALA A 1 90 ? -3.316 -6.316 -7.966 1.00 91.38 90 ALA A O 1
ATOM 742 N N . PHE A 1 91 ? -1.945 -4.705 -8.736 1.00 92.06 91 PHE A N 1
ATOM 743 C CA . PHE A 1 91 ? -0.737 -5.166 -8.048 1.00 92.06 91 PHE A CA 1
ATOM 744 C C . PHE A 1 91 ? -0.953 -5.314 -6.537 1.00 92.06 91 PHE A C 1
ATOM 746 O O . PHE A 1 91 ? -0.650 -6.356 -5.963 1.00 92.06 91 PHE A O 1
ATOM 753 N N . LEU A 1 92 ? -1.562 -4.311 -5.896 1.00 88.06 92 LEU A N 1
ATOM 754 C CA . LEU A 1 92 ? -1.888 -4.346 -4.466 1.00 88.06 92 LEU A CA 1
ATOM 755 C C . LEU A 1 92 ? -2.868 -5.456 -4.080 1.00 88.06 92 LEU A C 1
ATOM 757 O O . LEU A 1 92 ? -2.830 -5.949 -2.958 1.00 88.06 92 LEU A O 1
ATOM 761 N N . ASN A 1 93 ? -3.728 -5.880 -5.000 1.00 85.50 93 ASN A N 1
ATOM 762 C CA . ASN A 1 93 ? -4.640 -6.999 -4.780 1.00 85.50 93 ASN A CA 1
ATOM 763 C C . ASN A 1 93 ? -4.038 -8.354 -5.184 1.00 85.50 93 ASN A C 1
ATOM 765 O O . ASN A 1 93 ? -4.775 -9.335 -5.258 1.00 85.50 93 ASN A O 1
ATOM 769 N N . GLY A 1 94 ? -2.727 -8.416 -5.445 1.00 87.62 94 GLY A N 1
ATOM 770 C CA . GLY A 1 94 ? -2.039 -9.655 -5.804 1.00 87.62 94 GLY A CA 1
ATOM 771 C C . GLY A 1 94 ? -2.406 -10.178 -7.192 1.00 87.62 94 GLY A C 1
ATOM 772 O O . GLY A 1 94 ? -2.280 -11.372 -7.448 1.00 87.62 94 GLY A O 1
ATOM 773 N N . MET A 1 95 ? -2.914 -9.310 -8.070 1.00 91.00 95 MET A N 1
ATOM 774 C CA . MET A 1 95 ? -3.278 -9.677 -9.437 1.00 91.00 95 MET A CA 1
ATOM 775 C C . MET A 1 95 ? -2.075 -9.546 -10.370 1.00 91.00 95 MET A C 1
ATOM 777 O O . MET A 1 95 ? -1.217 -8.684 -10.167 1.00 91.00 95 MET A O 1
ATOM 781 N N . GLY A 1 96 ? -2.065 -10.350 -11.432 1.00 91.38 96 GLY A N 1
ATOM 782 C CA . GLY A 1 96 ? -1.011 -10.348 -12.442 1.00 91.38 96 GLY A CA 1
ATOM 783 C C . GLY A 1 96 ? 0.265 -11.060 -11.999 1.00 91.38 96 GLY A C 1
ATOM 784 O O . GLY A 1 96 ? 0.342 -11.660 -10.926 1.00 91.38 96 GLY A O 1
ATOM 785 N N . GLU A 1 97 ? 1.276 -10.976 -12.849 1.00 91.56 97 GLU A N 1
ATOM 786 C CA . GLU A 1 97 ? 2.579 -11.596 -12.642 1.00 91.56 97 GLU A CA 1
ATOM 787 C C . GLU A 1 97 ? 3.670 -10.542 -12.737 1.00 91.56 97 GLU A C 1
ATOM 789 O O . GLU A 1 97 ? 3.607 -9.640 -13.567 1.00 91.56 97 GLU A O 1
ATOM 794 N N . LEU A 1 98 ? 4.681 -10.650 -11.883 1.00 92.56 98 LEU A N 1
ATOM 795 C CA . LEU A 1 98 ? 5.865 -9.809 -11.950 1.00 92.56 98 LEU A CA 1
ATOM 796 C C . LEU A 1 98 ? 7.044 -10.701 -12.311 1.00 92.56 98 LEU A C 1
ATOM 798 O O . LEU A 1 98 ? 7.204 -11.751 -11.699 1.00 92.56 98 LEU A O 1
ATOM 802 N N . HIS A 1 99 ? 7.870 -10.257 -13.249 1.00 91.06 99 HIS A N 1
ATOM 803 C CA . HIS A 1 99 ? 9.080 -10.927 -13.712 1.00 91.06 99 HIS A CA 1
ATOM 804 C C . HIS A 1 99 ? 10.254 -9.953 -13.626 1.00 91.06 99 HIS A C 1
ATOM 806 O O . HIS A 1 99 ? 10.116 -8.771 -13.945 1.00 91.06 99 HIS A O 1
ATOM 812 N N . LEU A 1 100 ? 11.418 -10.426 -13.188 1.00 92.06 100 LEU A N 1
ATOM 813 C CA . LEU A 1 100 ? 12.650 -9.641 -13.243 1.00 92.06 100 LEU A CA 1
ATOM 814 C C . LEU A 1 100 ? 13.215 -9.695 -14.667 1.00 92.06 100 LEU A C 1
ATOM 816 O O . LEU A 1 100 ? 13.438 -10.777 -15.206 1.00 92.06 100 LEU A O 1
ATOM 820 N N . LEU A 1 101 ? 13.460 -8.532 -15.267 1.00 90.62 101 LEU A N 1
ATOM 821 C CA . LEU A 1 101 ? 14.058 -8.430 -16.596 1.00 90.62 101 LEU A CA 1
ATOM 822 C C . LEU A 1 101 ? 15.550 -8.748 -16.544 1.00 90.62 101 LEU A C 1
ATOM 824 O O . LEU A 1 101 ? 16.258 -8.189 -15.712 1.00 90.62 101 LEU A O 1
ATOM 828 N N . ASP A 1 102 ? 16.032 -9.571 -17.472 1.00 89.88 102 ASP A N 1
ATOM 829 C CA . ASP A 1 102 ? 17.439 -9.963 -17.548 1.00 89.88 102 ASP A CA 1
ATOM 830 C C . ASP A 1 102 ? 18.387 -8.759 -17.718 1.00 89.88 102 ASP A C 1
ATOM 832 O O . ASP A 1 102 ? 18.169 -7.873 -18.550 1.00 89.88 102 ASP A O 1
ATOM 836 N N . LEU A 1 103 ? 19.458 -8.724 -16.920 1.00 88.88 103 LEU A N 1
ATOM 837 C CA . LEU A 1 103 ? 20.412 -7.617 -16.914 1.00 88.88 103 LEU A CA 1
ATOM 838 C C . LEU A 1 103 ? 21.154 -7.473 -18.247 1.00 88.88 103 LEU A C 1
ATOM 840 O O . LEU A 1 103 ? 21.369 -6.345 -18.703 1.00 88.88 103 LEU A O 1
ATOM 844 N N . GLU A 1 104 ? 21.567 -8.586 -18.855 1.00 87.31 104 GLU A N 1
ATOM 845 C CA . GLU A 1 104 ? 22.334 -8.565 -20.101 1.00 87.31 104 GLU A CA 1
ATOM 846 C C . GLU A 1 104 ? 21.472 -8.018 -21.239 1.00 87.31 104 GLU A C 1
ATOM 848 O O . G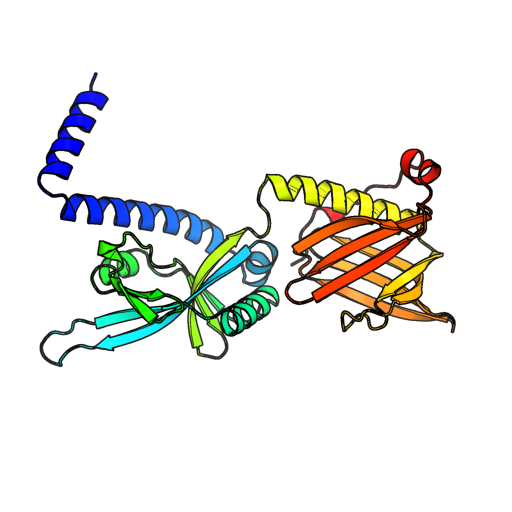LU A 1 104 ? 21.898 -7.100 -21.951 1.00 87.31 104 GLU A O 1
ATOM 853 N N . GLU A 1 105 ? 20.228 -8.485 -21.352 1.00 84.69 105 GLU A N 1
ATOM 854 C CA . GLU A 1 105 ? 19.282 -7.970 -22.341 1.00 84.69 105 GLU A CA 1
ATOM 855 C C . GLU A 1 105 ? 18.951 -6.494 -22.089 1.00 84.69 105 GLU A C 1
ATOM 857 O O . GLU A 1 105 ? 19.000 -5.696 -23.027 1.00 84.69 105 GLU A O 1
ATOM 862 N N . LYS A 1 106 ? 18.740 -6.064 -20.837 1.00 87.19 106 LYS A N 1
ATOM 863 C CA . LYS A 1 106 ? 18.537 -4.637 -20.513 1.00 87.19 106 LYS A CA 1
ATOM 864 C C . LYS A 1 106 ? 19.693 -3.751 -20.985 1.00 87.19 106 LYS A C 1
ATOM 866 O O . LYS A 1 106 ? 19.455 -2.667 -21.524 1.00 87.19 106 LYS A O 1
ATOM 871 N N . ILE A 1 107 ? 20.939 -4.180 -20.771 1.00 85.88 107 ILE A N 1
ATOM 872 C CA . ILE A 1 107 ? 22.135 -3.437 -21.199 1.00 85.88 107 ILE A CA 1
ATOM 873 C C . ILE A 1 107 ? 22.222 -3.396 -22.729 1.00 85.88 107 ILE A C 1
ATOM 875 O O . ILE A 1 107 ? 22.550 -2.350 -23.296 1.00 85.88 107 ILE A O 1
ATOM 879 N N . LYS A 1 108 ? 21.900 -4.509 -23.391 1.00 84.31 108 LYS A N 1
ATOM 880 C CA . LYS A 1 108 ? 21.938 -4.655 -24.849 1.00 84.31 108 LYS A CA 1
ATOM 881 C C . LYS A 1 108 ? 20.890 -3.803 -25.560 1.00 84.31 108 LYS A C 1
ATOM 883 O O . LYS A 1 108 ? 21.213 -3.197 -26.579 1.00 84.31 108 LYS A O 1
ATOM 888 N N . VAL A 1 109 ? 19.670 -3.711 -25.028 1.00 83.56 109 VAL A N 1
ATOM 889 C CA . VAL A 1 109 ? 18.580 -2.945 -25.662 1.00 83.56 109 VAL A CA 1
ATOM 890 C C . VAL A 1 109 ? 18.636 -1.446 -25.364 1.00 83.56 109 VAL A C 1
ATOM 892 O O . VAL A 1 109 ? 18.103 -0.655 -26.138 1.00 83.56 109 VAL A O 1
ATOM 895 N N . LEU A 1 110 ? 19.321 -1.026 -24.291 1.00 84.19 110 LEU A N 1
ATOM 896 C CA . LEU A 1 110 ? 19.415 0.375 -23.853 1.00 84.19 110 LEU A CA 1
ATOM 897 C C . LEU A 1 110 ? 19.722 1.390 -24.980 1.00 84.19 110 LEU A C 1
ATOM 899 O O . LEU A 1 110 ? 19.067 2.439 -25.006 1.00 84.19 110 LEU A O 1
ATOM 903 N N . PRO A 1 111 ? 20.674 1.146 -25.910 1.00 84.88 111 PRO A N 1
ATOM 904 C CA . PRO A 1 111 ? 20.969 2.084 -26.996 1.00 84.88 111 PRO A CA 1
ATOM 905 C C . PRO A 1 111 ? 19.799 2.292 -27.968 1.00 84.88 111 PRO A C 1
ATOM 907 O O . PRO A 1 111 ? 19.710 3.361 -28.577 1.00 84.88 111 PRO A O 1
ATOM 910 N N . SER A 1 112 ? 18.903 1.309 -28.079 1.00 86.88 112 SER A N 1
ATOM 911 C CA . SER A 1 112 ? 17.724 1.303 -28.957 1.00 86.88 112 SER A CA 1
ATOM 912 C C . SER A 1 112 ? 16.416 1.580 -28.203 1.00 86.88 112 SER A C 1
ATOM 914 O O . SER A 1 112 ? 15.330 1.476 -28.778 1.00 86.88 112 SER A O 1
ATOM 916 N N . THR A 1 113 ? 16.498 1.957 -26.922 1.00 88.88 113 THR A N 1
ATOM 917 C CA . THR A 1 113 ? 15.328 2.259 -26.093 1.00 88.88 113 THR A CA 1
ATOM 918 C C . THR A 1 113 ? 14.982 3.746 -26.109 1.00 88.88 113 THR A C 1
ATOM 920 O O . THR A 1 113 ? 15.793 4.621 -25.775 1.00 88.88 113 THR A O 1
ATOM 923 N N . TYR A 1 114 ? 13.721 4.033 -26.417 1.00 90.50 114 TYR A N 1
ATOM 924 C CA . TYR A 1 114 ? 13.109 5.350 -26.340 1.00 90.50 114 TYR A CA 1
ATOM 925 C C . TYR A 1 114 ? 12.038 5.381 -25.255 1.00 90.50 114 TYR A C 1
ATOM 927 O O . TYR A 1 114 ? 11.175 4.514 -25.191 1.00 90.50 114 TYR A O 1
ATOM 935 N N . ILE A 1 115 ? 12.068 6.413 -24.418 1.00 90.00 115 ILE A N 1
ATOM 936 C CA . ILE A 1 115 ? 11.103 6.622 -23.341 1.00 90.00 115 ILE A CA 1
ATOM 937 C C . ILE A 1 115 ? 10.234 7.818 -23.701 1.00 90.00 115 ILE A C 1
ATOM 939 O O . ILE A 1 115 ? 10.743 8.916 -23.942 1.00 90.00 115 ILE A O 1
ATOM 943 N N . PHE A 1 116 ? 8.925 7.612 -23.689 1.00 91.69 116 PHE A N 1
ATOM 944 C CA . PHE A 1 116 ? 7.924 8.647 -23.888 1.00 91.69 116 PHE A CA 1
ATOM 945 C C . PHE A 1 116 ? 7.371 9.065 -22.529 1.00 91.69 116 PHE A C 1
ATOM 947 O O . PHE A 1 116 ? 6.997 8.219 -21.714 1.00 91.69 116 PHE A O 1
ATOM 954 N N . ASN A 1 117 ? 7.348 10.370 -22.257 1.00 88.31 117 ASN A N 1
ATOM 955 C CA . ASN A 1 117 ? 6.691 10.886 -21.054 1.00 88.31 117 ASN A CA 1
ATOM 956 C C . ASN A 1 117 ? 5.160 10.936 -21.229 1.00 88.31 117 ASN A C 1
ATOM 958 O O . ASN A 1 117 ? 4.626 10.596 -22.281 1.00 88.31 117 ASN A O 1
ATOM 962 N N . GLU A 1 118 ? 4.452 11.423 -20.210 1.00 83.88 118 GLU A N 1
ATOM 963 C CA . GLU A 1 118 ? 2.985 11.555 -20.216 1.00 83.88 118 GLU A CA 1
ATOM 964 C C . GLU A 1 118 ? 2.426 12.449 -21.346 1.00 83.88 118 GLU A C 1
ATOM 966 O O . GLU A 1 118 ? 1.263 12.314 -21.728 1.00 83.88 118 GLU A O 1
ATOM 971 N N . HIS A 1 119 ? 3.265 13.329 -21.906 1.00 87.31 119 HIS A N 1
ATOM 972 C CA . HIS A 1 119 ? 2.960 14.227 -23.023 1.00 87.31 119 HIS A CA 1
ATOM 973 C C . HIS A 1 119 ? 3.400 13.653 -24.383 1.00 87.31 119 HIS A C 1
ATOM 975 O O . HIS A 1 119 ? 3.399 14.372 -25.380 1.00 87.31 119 HIS A O 1
ATOM 981 N N . ASN A 1 120 ? 3.805 12.378 -24.435 1.00 84.81 120 ASN A N 1
ATOM 982 C CA . ASN A 1 120 ? 4.370 11.706 -25.610 1.00 84.81 120 ASN A CA 1
ATOM 983 C C . ASN A 1 120 ? 5.644 12.362 -26.172 1.00 84.81 120 ASN A C 1
ATOM 985 O O . ASN A 1 120 ? 5.990 12.169 -27.338 1.00 84.81 120 ASN A O 1
ATOM 989 N N . ILE A 1 121 ? 6.382 13.110 -25.349 1.00 88.38 121 ILE A N 1
ATOM 990 C CA . ILE A 1 121 ? 7.696 13.624 -25.738 1.00 88.38 121 ILE A CA 1
ATOM 991 C C . ILE A 1 121 ? 8.691 12.465 -25.688 1.00 88.38 121 ILE A C 1
ATOM 993 O O . ILE A 1 121 ? 8.846 11.815 -24.650 1.00 88.38 121 ILE A O 1
ATOM 997 N N . LYS A 1 122 ? 9.347 12.221 -26.825 1.00 91.25 122 LYS A N 1
ATOM 998 C CA . LYS A 1 122 ? 10.303 11.133 -27.045 1.00 91.25 122 LYS A CA 1
ATOM 999 C C . LYS A 1 122 ? 11.689 11.506 -26.523 1.00 91.25 122 LYS A C 1
ATOM 1001 O O . LYS A 1 122 ? 12.244 12.532 -26.908 1.00 91.25 122 LYS A O 1
ATOM 1006 N N . TYR A 1 123 ? 12.278 10.624 -25.724 1.00 88.81 123 TYR A N 1
ATOM 1007 C CA . TYR A 1 123 ? 13.653 10.730 -25.238 1.00 88.81 123 TYR A CA 1
ATOM 1008 C C . TYR A 1 123 ? 14.410 9.441 -25.528 1.00 88.81 123 TYR A C 1
ATOM 1010 O O . TYR A 1 123 ? 13.871 8.359 -25.308 1.00 88.81 123 TYR A O 1
ATOM 1018 N N . LYS A 1 124 ? 15.668 9.523 -25.965 1.00 87.38 124 LYS A N 1
ATOM 1019 C CA . LYS A 1 124 ? 16.533 8.340 -26.016 1.00 87.38 124 LYS A CA 1
ATOM 1020 C C . LYS A 1 124 ? 17.053 8.042 -24.608 1.00 87.38 124 LYS A C 1
ATOM 1022 O O . LYS A 1 124 ? 17.556 8.949 -23.934 1.00 87.38 124 LYS A O 1
ATOM 1027 N N . ALA A 1 125 ? 16.907 6.802 -24.143 1.00 84.88 125 ALA A N 1
ATOM 1028 C CA . ALA A 1 125 ? 17.211 6.431 -22.758 1.00 84.88 125 ALA A CA 1
ATOM 1029 C C . ALA A 1 125 ? 18.676 6.730 -22.397 1.00 84.88 125 ALA A C 1
ATOM 1031 O O . ALA A 1 125 ? 18.948 7.409 -21.405 1.00 84.88 125 ALA A O 1
ATOM 1032 N N . ILE A 1 126 ? 19.602 6.327 -23.273 1.00 83.38 126 ILE A N 1
ATOM 1033 C CA . ILE A 1 126 ? 21.044 6.525 -23.084 1.00 83.38 126 ILE A CA 1
ATOM 1034 C C . ILE A 1 126 ? 21.462 8.006 -23.084 1.00 83.38 126 ILE A C 1
ATOM 1036 O O . ILE A 1 126 ? 22.300 8.416 -22.288 1.00 83.38 126 ILE A O 1
ATOM 1040 N N . GLU A 1 127 ? 20.844 8.846 -23.919 1.00 82.06 127 GLU A N 1
ATOM 1041 C CA . GLU A 1 127 ? 21.178 10.278 -24.002 1.00 82.06 127 GLU A CA 1
ATOM 1042 C C . GLU A 1 127 ? 20.680 11.048 -22.775 1.00 82.06 127 GLU A C 1
ATOM 1044 O O . GLU A 1 127 ? 21.327 11.989 -22.316 1.00 82.06 127 GLU A O 1
ATOM 1049 N N . THR A 1 128 ? 19.540 10.623 -22.225 1.00 79.06 128 THR A N 1
ATOM 1050 C CA . THR A 1 128 ? 18.882 11.280 -21.088 1.00 79.06 128 THR A CA 1
ATOM 1051 C C . THR A 1 128 ? 19.192 10.643 -19.738 1.00 79.06 128 THR A C 1
ATOM 1053 O O . THR A 1 128 ? 18.615 11.057 -18.734 1.00 79.06 128 THR A O 1
ATOM 1056 N N . ARG A 1 129 ? 20.110 9.666 -19.694 1.00 77.44 129 ARG A N 1
ATOM 1057 C CA . ARG A 1 129 ? 20.496 8.930 -18.475 1.00 77.44 129 ARG A CA 1
ATOM 1058 C C . ARG A 1 129 ? 19.303 8.301 -17.747 1.00 77.44 129 ARG A C 1
ATOM 1060 O O . ARG A 1 129 ? 19.312 8.171 -16.525 1.00 77.44 129 ARG A O 1
ATOM 1067 N N . LYS A 1 130 ? 18.259 7.929 -18.489 1.00 79.12 130 LYS A N 1
ATOM 1068 C CA . LYS A 1 130 ? 17.076 7.284 -17.920 1.00 79.12 130 LYS A CA 1
ATOM 1069 C C . LYS A 1 130 ? 17.298 5.780 -17.851 1.00 79.12 130 LYS A C 1
ATOM 1071 O O . LYS A 1 130 ? 17.689 5.162 -18.838 1.00 79.12 130 LYS A O 1
ATOM 1076 N N . LEU A 1 131 ? 17.028 5.209 -16.682 1.00 77.88 131 LEU A N 1
ATOM 1077 C CA . LEU A 1 131 ? 17.101 3.771 -16.464 1.00 77.88 131 LEU A CA 1
ATOM 1078 C C . LEU A 1 131 ? 15.900 3.081 -17.116 1.00 77.88 131 LEU A C 1
ATOM 1080 O O . LEU A 1 131 ? 14.774 3.575 -17.050 1.00 77.88 131 LEU A O 1
ATOM 1084 N N . VAL A 1 132 ? 16.152 1.923 -17.722 1.00 81.25 132 VAL A N 1
ATOM 1085 C CA . VAL A 1 132 ? 15.093 0.980 -18.086 1.00 81.25 132 VAL A CA 1
ATOM 1086 C C . VAL A 1 132 ? 14.630 0.292 -16.795 1.00 81.25 132 VAL A C 1
ATOM 1088 O O . VAL A 1 132 ? 15.500 -0.177 -16.048 1.00 81.25 132 VAL A O 1
ATOM 1091 N N . PRO A 1 133 ? 13.315 0.233 -16.507 1.00 89.12 133 PRO A N 1
ATOM 1092 C CA . PRO A 1 133 ? 12.802 -0.435 -15.312 1.00 89.12 133 PRO A CA 1
ATOM 1093 C C . PRO A 1 133 ? 13.284 -1.886 -15.189 1.00 89.12 133 PRO A C 1
ATOM 1095 O O . PRO A 1 133 ? 13.596 -2.523 -16.190 1.00 89.12 133 PRO A O 1
ATOM 1098 N N . ASP A 1 134 ? 13.378 -2.396 -13.961 1.00 90.00 134 ASP A N 1
ATOM 1099 C CA . ASP A 1 134 ? 13.895 -3.744 -13.679 1.00 90.00 134 ASP A CA 1
ATOM 1100 C C . ASP A 1 134 ? 12.841 -4.848 -13.770 1.00 90.00 134 ASP A C 1
ATOM 1102 O O . ASP A 1 134 ? 13.200 -6.012 -13.919 1.00 90.00 134 ASP A O 1
ATOM 1106 N N . PHE A 1 135 ? 11.558 -4.501 -13.703 1.00 93.19 135 PHE A N 1
ATOM 1107 C CA . PHE A 1 135 ? 10.481 -5.480 -13.661 1.00 93.19 135 PHE A CA 1
ATOM 1108 C C . PHE A 1 135 ? 9.571 -5.384 -14.879 1.00 93.19 135 PHE A C 1
ATOM 1110 O O . PHE A 1 135 ? 9.241 -4.286 -15.331 1.00 93.19 135 PHE A O 1
ATOM 1117 N N . LEU A 1 136 ? 9.115 -6.540 -15.342 1.00 92.88 136 LEU A N 1
ATOM 1118 C CA . LEU A 1 136 ? 7.998 -6.713 -16.256 1.00 92.88 136 LEU A CA 1
ATOM 1119 C C . LEU A 1 136 ? 6.781 -7.153 -15.442 1.00 92.88 136 LEU A C 1
ATOM 1121 O O . LEU A 1 136 ? 6.829 -8.168 -14.757 1.00 92.88 136 LEU A O 1
ATOM 1125 N N . TYR A 1 137 ? 5.708 -6.377 -15.485 1.00 94.06 137 TYR A N 1
ATOM 1126 C CA . TYR A 1 137 ? 4.430 -6.700 -14.871 1.00 94.06 137 TYR A CA 1
ATOM 1127 C C . TYR A 1 137 ? 3.420 -7.044 -15.959 1.00 94.06 137 TYR A C 1
ATOM 1129 O O . TYR A 1 137 ? 3.160 -6.217 -16.835 1.00 94.06 137 TYR A O 1
ATOM 1137 N N . THR A 1 138 ? 2.847 -8.238 -15.879 1.00 92.81 138 THR A N 1
ATOM 1138 C CA . THR A 1 138 ? 1.839 -8.733 -16.812 1.00 92.81 138 THR A CA 1
ATOM 1139 C C . THR A 1 138 ? 0.482 -8.757 -16.126 1.00 92.81 138 THR A C 1
ATOM 1141 O O . THR A 1 138 ? 0.315 -9.380 -15.076 1.00 92.81 138 THR A O 1
ATOM 1144 N N . LEU A 1 139 ? -0.494 -8.071 -16.715 1.00 93.62 139 LEU A N 1
ATOM 1145 C CA . LEU A 1 139 ? -1.874 -8.020 -16.238 1.00 93.62 139 LEU A CA 1
ATOM 1146 C C . LEU A 1 139 ? -2.807 -8.098 -17.445 1.00 93.62 139 LEU A C 1
ATOM 1148 O O . LEU A 1 139 ? -2.691 -7.271 -18.344 1.00 93.62 139 LEU A O 1
ATOM 1152 N N . ASP A 1 140 ? -3.731 -9.060 -17.443 1.00 91.12 140 ASP A N 1
ATOM 1153 C CA . ASP A 1 140 ? -4.714 -9.265 -18.518 1.00 91.12 140 ASP A CA 1
ATOM 1154 C C . ASP A 1 140 ? -4.072 -9.337 -19.922 1.00 91.12 140 ASP A C 1
ATOM 1156 O O . ASP A 1 140 ? -4.492 -8.642 -20.844 1.00 91.12 140 ASP A O 1
ATOM 1160 N N . ASP A 1 141 ? -3.011 -10.144 -20.060 1.00 87.25 141 ASP A N 1
ATOM 1161 C CA . ASP A 1 141 ? -2.200 -10.321 -21.282 1.00 87.25 141 ASP A CA 1
ATOM 1162 C C . ASP A 1 141 ? -1.473 -9.057 -21.789 1.00 87.25 141 ASP A C 1
ATOM 1164 O O . ASP A 1 141 ? -0.849 -9.072 -22.852 1.00 87.25 141 ASP A O 1
ATOM 1168 N N . GLU A 1 142 ? -1.498 -7.962 -21.027 1.00 90.44 142 GLU A N 1
ATOM 1169 C CA . GLU A 1 142 ? -0.753 -6.742 -21.327 1.00 90.44 142 GLU A CA 1
ATOM 1170 C C . GLU A 1 142 ? 0.530 -6.651 -20.492 1.00 90.44 142 GLU A C 1
ATOM 1172 O O . GLU A 1 142 ? 0.537 -6.886 -19.281 1.00 90.44 142 GLU A O 1
ATOM 1177 N N . GLU A 1 143 ? 1.617 -6.256 -21.152 1.00 91.38 143 GLU A N 1
ATOM 1178 C CA . GLU A 1 143 ? 2.957 -6.170 -20.578 1.00 91.38 143 GLU A CA 1
ATOM 1179 C C . GLU A 1 143 ? 3.363 -4.727 -20.256 1.00 91.38 143 GLU A C 1
ATOM 1181 O O . GLU A 1 143 ? 3.322 -3.822 -21.102 1.00 91.38 143 GLU A O 1
ATOM 1186 N N . TYR A 1 144 ? 3.822 -4.520 -19.023 1.00 93.62 144 TYR A N 1
ATOM 1187 C CA . TYR A 1 144 ? 4.262 -3.223 -18.529 1.00 93.62 144 TYR A CA 1
ATOM 1188 C C . TYR A 1 144 ? 5.644 -3.320 -17.892 1.00 93.62 144 TYR A C 1
ATOM 1190 O O . TYR A 1 144 ? 5.833 -4.024 -16.905 1.00 93.62 144 TYR A O 1
ATOM 1198 N N . CYS A 1 145 ? 6.607 -2.533 -18.361 1.00 93.12 145 CYS A N 1
ATOM 1199 C CA . CYS A 1 145 ? 7.831 -2.314 -17.594 1.00 93.12 145 CYS A CA 1
ATOM 1200 C C . CYS A 1 145 ? 7.501 -1.418 -16.395 1.00 93.12 145 CYS A C 1
ATOM 1202 O O . CYS A 1 145 ? 6.995 -0.309 -16.581 1.00 93.12 145 CYS A O 1
ATOM 1204 N N . VAL A 1 146 ? 7.783 -1.856 -15.170 1.00 93.50 146 VAL A N 1
ATOM 1205 C CA . VAL A 1 146 ? 7.423 -1.123 -13.947 1.00 93.50 146 VAL A CA 1
ATOM 1206 C C . VAL A 1 146 ? 8.620 -0.886 -13.042 1.00 93.50 146 VAL A C 1
ATOM 1208 O O . VAL A 1 146 ? 9.536 -1.702 -12.939 1.00 93.50 146 VAL A O 1
ATOM 1211 N N . THR A 1 147 ? 8.600 0.250 -12.352 1.00 91.19 147 THR A N 1
ATOM 1212 C CA . THR A 1 147 ? 9.480 0.500 -11.210 1.00 91.19 147 THR A CA 1
ATOM 1213 C C . THR A 1 147 ? 8.694 0.291 -9.927 1.00 91.19 147 THR A C 1
ATOM 1215 O O . THR A 1 147 ? 7.555 0.749 -9.799 1.00 91.19 147 THR A O 1
ATOM 1218 N N . LEU A 1 148 ? 9.296 -0.410 -8.969 1.00 91.56 148 LEU A N 1
ATOM 1219 C CA . LEU A 1 148 ? 8.726 -0.593 -7.641 1.00 91.56 148 LEU A CA 1
ATOM 1220 C C . LEU A 1 148 ? 9.379 0.368 -6.656 1.00 91.56 148 LEU A C 1
ATOM 1222 O O . LEU A 1 148 ? 10.581 0.621 -6.722 1.00 91.56 148 LEU A O 1
ATOM 1226 N N . LYS A 1 149 ? 8.592 0.852 -5.699 1.00 90.06 149 LYS A N 1
ATOM 1227 C CA . LYS A 1 149 ? 9.095 1.589 -4.541 1.00 90.06 149 LYS A CA 1
ATOM 1228 C C . LYS A 1 149 ? 8.509 1.050 -3.246 1.00 90.06 149 LYS A C 1
ATOM 1230 O O . LYS A 1 149 ? 7.359 0.609 -3.261 1.00 90.06 149 LYS A O 1
ATOM 1235 N N . PRO A 1 150 ? 9.240 1.105 -2.122 1.00 89.06 150 PRO A N 1
ATOM 1236 C CA . PRO A 1 150 ? 8.672 0.760 -0.825 1.00 89.06 150 PRO A CA 1
ATOM 1237 C C . PRO A 1 150 ? 7.436 1.614 -0.518 1.00 89.06 150 PRO A C 1
ATOM 1239 O O . PRO A 1 150 ? 7.434 2.817 -0.786 1.00 89.06 150 PRO A O 1
ATOM 1242 N N . ILE A 1 151 ? 6.407 1.010 0.080 1.00 87.00 151 ILE A N 1
ATOM 1243 C CA . ILE A 1 151 ? 5.238 1.743 0.602 1.00 87.00 151 ILE A CA 1
ATOM 1244 C C . ILE A 1 151 ? 5.685 2.693 1.718 1.00 87.00 151 ILE A C 1
ATOM 1246 O O . ILE A 1 151 ? 5.267 3.848 1.762 1.00 87.00 151 ILE A O 1
ATOM 1250 N N . HIS A 1 152 ? 6.592 2.219 2.578 1.00 84.12 152 HIS A N 1
ATOM 1251 C CA . HIS A 1 152 ? 7.084 2.966 3.727 1.00 84.12 152 HIS A CA 1
ATOM 1252 C C . HIS A 1 152 ? 8.594 3.197 3.663 1.00 84.12 152 HIS A C 1
ATOM 1254 O O . HIS A 1 152 ? 9.391 2.255 3.650 1.00 84.12 152 HIS A O 1
ATOM 1260 N N . THR A 1 153 ? 8.988 4.466 3.727 1.00 84.12 153 THR A N 1
ATOM 1261 C CA . THR A 1 153 ? 10.348 4.880 4.096 1.00 84.12 153 THR A CA 1
ATOM 1262 C C . THR A 1 153 ? 10.612 4.584 5.572 1.00 84.12 153 THR A C 1
ATOM 1264 O O . THR A 1 153 ? 9.672 4.465 6.359 1.00 84.12 153 THR A O 1
ATOM 1267 N N . ASP A 1 154 ? 11.876 4.537 5.993 1.00 81.69 154 ASP A N 1
ATOM 1268 C CA . ASP A 1 154 ? 12.218 4.266 7.397 1.00 81.69 154 ASP A CA 1
ATOM 1269 C C . ASP A 1 154 ? 11.632 5.289 8.380 1.00 81.69 154 ASP A C 1
ATOM 1271 O O . ASP A 1 154 ? 11.232 4.922 9.486 1.00 81.69 154 ASP A O 1
ATOM 1275 N N . THR A 1 155 ? 11.506 6.553 7.967 1.00 79.50 155 THR A N 1
ATOM 1276 C CA . THR A 1 155 ? 10.802 7.582 8.746 1.00 79.50 155 THR A CA 1
ATOM 1277 C C . THR A 1 155 ? 9.323 7.231 8.896 1.00 79.50 155 THR A C 1
ATOM 1279 O O . THR A 1 155 ? 8.824 7.135 10.016 1.00 79.50 155 THR A O 1
ATOM 1282 N N . SER A 1 156 ? 8.636 6.945 7.786 1.00 84.31 156 SER A N 1
ATOM 1283 C CA . SER A 1 156 ? 7.206 6.610 7.818 1.00 84.31 156 SER A CA 1
ATOM 1284 C C . SER A 1 156 ? 6.907 5.289 8.537 1.00 84.31 156 SER A C 1
ATOM 1286 O O . SER A 1 156 ? 5.830 5.147 9.101 1.00 84.31 156 SER A O 1
ATOM 1288 N N . LYS A 1 157 ? 7.858 4.341 8.607 1.00 86.12 157 LYS A N 1
ATOM 1289 C CA . LYS A 1 157 ? 7.704 3.110 9.405 1.00 86.12 157 LYS A CA 1
ATOM 1290 C C . LYS A 1 157 ? 7.588 3.410 10.899 1.00 86.12 157 LYS A C 1
ATOM 1292 O O . LYS A 1 157 ? 6.777 2.787 11.576 1.00 86.12 157 LYS A O 1
ATOM 1297 N N . LYS A 1 158 ? 8.377 4.357 11.421 1.00 88.81 158 LYS A N 1
ATOM 1298 C CA . LYS A 1 158 ? 8.297 4.761 12.838 1.00 88.81 158 LYS A CA 1
ATOM 1299 C C . LYS A 1 158 ? 6.974 5.452 13.144 1.00 88.81 158 LYS A C 1
ATOM 1301 O O . LYS A 1 158 ? 6.357 5.159 14.163 1.00 88.81 158 LYS A O 1
ATOM 1306 N N . GLU A 1 159 ? 6.534 6.333 12.247 1.00 90.62 159 GLU A N 1
ATOM 1307 C CA . GLU A 1 159 ? 5.216 6.964 12.354 1.00 90.62 159 GLU A CA 1
ATOM 1308 C C . GLU A 1 159 ? 4.105 5.913 12.321 1.00 90.62 159 GLU A C 1
ATOM 1310 O O . GLU A 1 159 ? 3.255 5.902 13.202 1.00 90.62 159 GLU A O 1
ATOM 1315 N N . LEU A 1 160 ? 4.157 4.968 11.382 1.00 91.00 160 LEU A N 1
ATOM 1316 C CA . LEU A 1 160 ? 3.183 3.884 11.295 1.00 91.00 160 LEU A CA 1
ATOM 1317 C C . LEU A 1 160 ? 3.142 3.046 12.577 1.00 91.00 160 LEU A C 1
ATOM 1319 O O . LEU A 1 160 ? 2.060 2.743 13.062 1.00 91.00 160 LEU A O 1
ATOM 1323 N N . GLN A 1 161 ? 4.292 2.686 13.154 1.00 92.31 161 GLN A N 1
ATOM 1324 C CA . GLN A 1 161 ? 4.337 1.936 14.415 1.00 92.31 161 GLN A CA 1
ATOM 1325 C C . GLN A 1 161 ? 3.646 2.689 15.556 1.00 92.31 161 GLN A C 1
ATOM 1327 O O . GLN A 1 161 ? 2.899 2.083 16.325 1.00 92.31 161 GLN A O 1
ATOM 1332 N N . TYR A 1 162 ? 3.870 4.000 15.652 1.00 93.81 162 TYR A N 1
ATOM 1333 C CA . TYR A 1 162 ? 3.201 4.856 16.630 1.00 93.81 162 TYR A CA 1
ATOM 1334 C C . TYR A 1 162 ? 1.681 4.899 16.406 1.00 93.81 162 TYR A C 1
ATOM 1336 O O . TYR A 1 162 ? 0.898 4.713 17.339 1.00 93.81 162 TYR A O 1
ATOM 1344 N N . GLU A 1 163 ? 1.257 5.071 15.158 1.00 95.50 163 GLU A N 1
ATOM 1345 C CA . GLU A 1 163 ? -0.154 5.121 14.772 1.00 95.50 163 GLU A CA 1
ATOM 1346 C C . GLU A 1 163 ? -0.866 3.777 14.996 1.00 95.50 163 GLU A C 1
ATOM 1348 O O . GLU A 1 163 ? -1.975 3.750 15.531 1.00 95.50 163 GLU A O 1
ATOM 1353 N N . LEU A 1 164 ? -0.208 2.653 14.699 1.00 95.38 164 LEU A N 1
ATOM 1354 C CA . LEU A 1 164 ? -0.704 1.301 14.981 1.00 95.38 164 LEU A CA 1
ATOM 1355 C C . LEU A 1 164 ? -0.901 1.069 16.479 1.00 95.38 164 LEU A C 1
ATOM 1357 O O . LEU A 1 164 ? -1.929 0.530 16.885 1.00 95.38 164 LEU A O 1
ATOM 1361 N N . GLN A 1 165 ? 0.049 1.498 17.315 1.00 94.88 165 GLN A N 1
ATOM 1362 C CA . GLN A 1 165 ? -0.080 1.400 18.772 1.00 94.88 165 GLN A CA 1
ATOM 1363 C C . GLN A 1 165 ? -1.261 2.226 19.292 1.00 94.88 165 GLN A C 1
ATOM 1365 O O . GLN A 1 165 ? -2.033 1.740 20.125 1.00 94.88 165 GLN A O 1
ATOM 1370 N N . ASN A 1 166 ? -1.430 3.453 18.791 1.00 94.94 166 ASN A N 1
ATOM 1371 C CA . ASN A 1 166 ? -2.553 4.308 19.169 1.00 94.94 166 ASN A CA 1
ATOM 1372 C C . ASN A 1 166 ? -3.892 3.715 18.730 1.00 94.94 166 ASN A C 1
ATOM 1374 O O . ASN A 1 166 ? -4.828 3.664 19.534 1.00 94.94 166 ASN A O 1
ATOM 1378 N N . LEU A 1 167 ? -3.983 3.229 17.490 1.00 96.06 167 LEU A N 1
ATOM 1379 C CA . LEU A 1 167 ? -5.187 2.589 16.970 1.00 96.06 167 LEU A CA 1
ATOM 1380 C C . LEU A 1 167 ? -5.527 1.334 17.776 1.00 96.06 167 LEU A C 1
ATOM 1382 O O . LEU A 1 167 ? -6.647 1.219 18.270 1.00 96.06 167 LEU A O 1
ATOM 1386 N N . TYR A 1 168 ? -4.555 0.443 17.988 1.00 96.69 168 TYR A N 1
ATOM 1387 C CA . TYR A 1 168 ? -4.726 -0.766 18.794 1.00 96.69 168 TYR A CA 1
ATOM 1388 C C . TYR A 1 168 ? -5.255 -0.439 20.189 1.00 96.69 168 TYR A C 1
ATOM 1390 O O . TYR A 1 168 ? -6.258 -0.997 20.633 1.00 96.69 168 TYR A O 1
ATOM 1398 N N . LYS A 1 169 ? -4.604 0.501 20.881 1.00 95.94 169 LYS A N 1
ATOM 1399 C CA . LYS A 1 169 ? -4.986 0.879 22.241 1.00 95.94 169 LYS A CA 1
ATOM 1400 C C . LYS A 1 169 ? -6.390 1.467 22.286 1.00 95.94 169 LYS A C 1
ATOM 1402 O O . LYS A 1 169 ? -7.163 1.122 23.178 1.00 95.94 169 LYS A O 1
ATOM 1407 N N . THR A 1 170 ? -6.729 2.325 21.330 1.00 95.81 170 THR A N 1
ATOM 1408 C CA . THR A 1 170 ? -8.056 2.945 21.277 1.00 95.81 170 THR A CA 1
ATOM 1409 C C . THR A 1 170 ? -9.136 1.910 20.968 1.00 95.81 170 THR A C 1
ATOM 1411 O O . THR A 1 170 ? -10.162 1.900 21.645 1.00 95.81 170 THR A O 1
ATOM 1414 N N . LEU A 1 171 ? -8.897 0.989 20.028 1.00 96.31 171 LEU A N 1
ATOM 1415 C CA . LEU A 1 171 ? -9.806 -0.125 19.729 1.00 96.31 171 LEU A CA 1
ATOM 1416 C C . LEU A 1 171 ? -10.001 -1.033 20.948 1.00 96.31 171 LEU A C 1
ATOM 1418 O O . LEU A 1 171 ? -11.136 -1.338 21.307 1.00 96.31 171 LEU A O 1
ATOM 1422 N N . TYR A 1 172 ? -8.917 -1.390 21.639 1.00 96.69 172 TYR A N 1
ATOM 1423 C CA . TYR A 1 172 ? -8.964 -2.208 22.853 1.00 96.69 172 TYR A CA 1
ATOM 1424 C C . TYR A 1 172 ? -9.825 -1.563 23.943 1.00 96.69 172 TYR A C 1
ATOM 1426 O O . TYR A 1 172 ? -10.703 -2.204 24.519 1.00 96.69 172 TYR A O 1
ATOM 1434 N N . LEU A 1 173 ? -9.621 -0.269 24.198 1.00 96.06 173 LEU A N 1
ATOM 1435 C CA . LEU A 1 173 ? -10.414 0.487 25.170 1.00 96.06 173 LEU A CA 1
ATOM 1436 C C . LEU A 1 173 ? -11.855 0.748 24.703 1.00 96.06 173 LEU A C 1
ATOM 1438 O O . LEU A 1 173 ? -12.691 1.132 25.527 1.00 96.06 173 LEU A O 1
ATOM 1442 N N . SER A 1 174 ? -12.145 0.547 23.417 1.00 96.06 174 SER A N 1
ATOM 1443 C CA . SER A 1 174 ? -13.467 0.715 22.802 1.00 96.06 174 SER A CA 1
ATOM 1444 C C . SER A 1 174 ? -14.258 -0.589 22.684 1.00 96.06 174 SER A C 1
ATOM 1446 O O . SER A 1 174 ? -15.399 -0.559 22.230 1.00 96.06 174 SER A O 1
ATOM 1448 N N . LEU A 1 175 ? -13.705 -1.730 23.109 1.00 96.50 175 LEU A N 1
ATOM 1449 C CA . LEU A 1 175 ? -14.441 -2.995 23.132 1.00 96.50 175 LEU A CA 1
ATOM 1450 C C . LEU A 1 175 ? -15.734 -2.859 23.949 1.00 96.50 175 LEU A C 1
ATOM 1452 O O . LEU A 1 175 ? -15.729 -2.390 25.089 1.00 96.50 175 LEU A O 1
ATOM 1456 N N . ASN A 1 176 ? -16.838 -3.304 23.353 1.00 96.31 176 ASN A N 1
ATOM 1457 C CA . ASN A 1 176 ? -18.210 -3.189 23.849 1.00 96.31 176 ASN A CA 1
ATOM 1458 C C . ASN A 1 176 ? -18.723 -1.749 24.019 1.00 96.31 176 ASN A C 1
ATOM 1460 O O . ASN A 1 176 ? -19.671 -1.527 24.773 1.00 96.31 176 ASN A O 1
ATOM 1464 N N . LYS A 1 177 ? -18.130 -0.777 23.320 1.00 95.38 177 LYS A N 1
ATOM 1465 C CA . LYS A 1 177 ? -18.601 0.614 23.272 1.00 95.38 177 LYS A CA 1
ATOM 1466 C C . LYS A 1 177 ? -19.084 0.984 21.874 1.00 95.38 177 LYS A C 1
ATOM 1468 O O . LYS A 1 177 ? -18.731 0.331 20.893 1.00 95.38 177 LYS A O 1
ATOM 1473 N N . GLU A 1 178 ? -19.886 2.043 21.818 1.00 94.50 178 GLU A N 1
ATOM 1474 C CA . GLU A 1 178 ? -20.303 2.664 20.563 1.00 94.50 178 GLU A CA 1
ATOM 1475 C C . GLU A 1 178 ? -19.094 3.288 19.853 1.00 94.50 178 GLU A C 1
ATOM 1477 O O . GLU A 1 178 ? -18.284 3.975 20.476 1.00 94.50 178 GLU A O 1
ATOM 1482 N N . ILE A 1 179 ? -18.985 3.032 18.556 1.00 93.50 179 ILE A N 1
ATOM 1483 C CA . ILE A 1 179 ? -18.023 3.616 17.628 1.00 93.50 179 ILE A CA 1
ATOM 1484 C C . ILE A 1 179 ? -18.781 4.108 16.393 1.00 93.50 179 ILE A C 1
ATOM 1486 O O . ILE A 1 179 ? -19.806 3.523 16.026 1.00 93.50 179 ILE A O 1
ATOM 1490 N N . ASP A 1 180 ? -18.256 5.130 15.722 1.00 90.50 180 ASP A N 1
ATOM 1491 C CA . ASP A 1 180 ? -18.770 5.542 14.414 1.00 90.50 180 ASP A CA 1
ATOM 1492 C C . ASP A 1 180 ? -17.818 5.063 13.316 1.00 90.50 180 ASP A C 1
ATOM 1494 O O . ASP A 1 180 ? -16.603 5.275 13.379 1.00 90.50 180 ASP A O 1
ATOM 1498 N N . ILE A 1 181 ? -18.374 4.413 12.299 1.00 83.50 181 ILE A N 1
ATOM 1499 C CA . ILE A 1 181 ? -17.640 3.895 11.142 1.00 83.50 181 ILE A CA 1
ATOM 1500 C C . ILE A 1 181 ? -18.420 4.177 9.859 1.00 83.50 181 ILE A C 1
ATOM 1502 O O . ILE A 1 181 ? -19.655 4.219 9.880 1.00 83.50 181 ILE A O 1
ATOM 1506 N N . ASP A 1 182 ? -17.710 4.380 8.747 1.00 72.81 182 ASP A N 1
ATOM 1507 C CA . ASP A 1 182 ? -18.319 4.557 7.424 1.00 72.81 182 ASP A CA 1
ATOM 1508 C C . ASP A 1 182 ? -19.354 3.451 7.126 1.00 72.81 182 ASP A C 1
ATOM 1510 O O . ASP A 1 182 ? -19.093 2.253 7.256 1.00 72.81 182 ASP A O 1
ATOM 1514 N N . SER A 1 183 ? -20.547 3.888 6.722 1.00 57.03 183 SER A N 1
ATOM 1515 C CA . SER A 1 183 ? -21.816 3.137 6.763 1.00 57.03 183 SER A CA 1
ATOM 1516 C C . SER A 1 183 ? -21.884 1.804 6.022 1.00 57.03 183 SER A C 1
ATOM 1518 O O . SER A 1 183 ? -22.754 0.995 6.334 1.00 57.03 183 SER A O 1
ATOM 1520 N N . ASN A 1 184 ? -20.996 1.547 5.064 1.00 62.03 184 ASN A N 1
ATOM 1521 C CA . ASN A 1 184 ? -21.150 0.402 4.171 1.00 62.03 184 ASN A CA 1
ATOM 1522 C C . ASN A 1 184 ? -20.046 -0.643 4.274 1.00 62.03 184 ASN A C 1
ATOM 1524 O O . ASN A 1 184 ? -20.183 -1.668 3.613 1.00 62.03 184 ASN A O 1
ATOM 1528 N N . PHE A 1 185 ? -18.947 -0.402 5.005 1.00 67.00 185 PHE A N 1
ATOM 1529 C CA . PHE A 1 185 ? -17.703 -1.207 4.977 1.00 67.00 185 PHE A CA 1
ATOM 1530 C C . PHE A 1 185 ? -17.070 -1.441 3.583 1.00 67.00 185 PHE A C 1
ATOM 1532 O O . PHE A 1 185 ? -15.909 -1.806 3.493 1.00 67.00 185 PHE A O 1
ATOM 1539 N N . GLN A 1 186 ? -17.821 -1.247 2.499 1.00 56.72 186 GLN A N 1
ATOM 1540 C CA . GLN A 1 186 ? -17.502 -1.566 1.111 1.00 56.72 186 GLN A CA 1
ATOM 1541 C C . GLN A 1 186 ? -17.277 -0.312 0.264 1.00 56.72 186 GLN A C 1
ATOM 1543 O O . GLN A 1 186 ? -16.700 -0.397 -0.813 1.00 56.72 186 GLN A O 1
ATOM 1548 N N . THR A 1 187 ? -17.768 0.843 0.719 1.00 58.12 187 THR A N 1
ATOM 1549 C CA . THR A 1 187 ? -17.642 2.121 0.011 1.00 58.12 187 THR A CA 1
ATOM 1550 C C . THR A 1 187 ? -17.306 3.216 1.008 1.00 58.12 187 THR A C 1
ATOM 1552 O O . THR A 1 187 ? -18.043 3.378 1.986 1.00 58.12 187 THR A O 1
ATOM 1555 N N . SER A 1 188 ? -16.258 4.002 0.751 1.00 58.50 188 SER A N 1
ATOM 1556 C CA . SER A 1 188 ? -15.994 5.222 1.515 1.00 58.50 188 SER A CA 1
ATOM 1557 C C . SER A 1 188 ? -17.087 6.252 1.205 1.00 58.50 188 SER A C 1
ATOM 1559 O O . SER A 1 188 ? -17.075 6.893 0.152 1.00 58.50 188 SER A O 1
ATOM 1561 N N . THR A 1 189 ? -18.075 6.382 2.085 1.00 61.88 189 THR A N 1
ATOM 1562 C CA . THR A 1 189 ? -19.100 7.431 1.991 1.00 61.88 189 THR A CA 1
ATOM 1563 C C . THR A 1 189 ? -18.772 8.549 2.971 1.00 61.88 189 THR A C 1
ATOM 1565 O O . THR A 1 189 ? -17.923 8.386 3.837 1.00 61.88 189 THR A O 1
ATOM 1568 N N . CYS A 1 190 ? -19.437 9.701 2.856 1.00 62.78 190 CYS A N 1
ATOM 1569 C CA . CYS A 1 190 ? -19.345 10.760 3.862 1.00 62.78 190 CYS A CA 1
ATOM 1570 C C . CYS A 1 190 ? -20.245 10.516 5.088 1.00 62.78 190 CYS A C 1
ATOM 1572 O O . CYS A 1 190 ? -20.303 11.390 5.948 1.00 62.78 190 CYS A O 1
ATOM 1574 N N . TYR A 1 191 ? -20.934 9.371 5.159 1.00 67.31 191 TYR A N 1
ATOM 1575 C CA . TYR A 1 191 ? -21.938 9.077 6.175 1.00 67.31 191 TYR A CA 1
ATOM 1576 C C . TYR A 1 191 ? -21.464 7.951 7.090 1.00 67.31 191 TYR A C 1
ATOM 1578 O O . TYR A 1 191 ? -21.370 6.791 6.677 1.00 67.31 191 TYR A O 1
ATOM 1586 N N . GLU A 1 192 ? -21.198 8.291 8.343 1.00 75.12 192 GLU A N 1
ATOM 1587 C CA . GLU A 1 192 ? -20.867 7.330 9.384 1.00 75.12 192 GLU A CA 1
ATOM 1588 C C . GLU A 1 192 ? -22.119 6.795 10.090 1.00 75.12 192 GLU A C 1
ATOM 1590 O O . GLU A 1 192 ? -23.176 7.429 10.137 1.00 75.12 192 GLU A O 1
ATOM 1595 N N . SER A 1 193 ? -21.998 5.592 10.638 1.00 83.00 193 SER A N 1
ATOM 1596 C CA . SER A 1 193 ? -23.068 4.898 11.347 1.00 83.00 193 SER A CA 1
ATOM 1597 C C . SER A 1 193 ? -22.560 4.309 12.655 1.00 83.00 193 SER A C 1
ATOM 1599 O O . SER A 1 193 ? -21.428 3.820 12.744 1.00 83.00 193 SER A O 1
ATOM 1601 N N . LYS A 1 194 ? -23.430 4.366 13.662 1.00 89.56 194 LYS A N 1
ATOM 1602 C CA . LYS A 1 194 ? -23.155 3.920 15.025 1.00 89.56 194 LYS A CA 1
ATOM 1603 C C . LYS A 1 194 ? -23.223 2.409 15.124 1.00 89.56 194 LYS A C 1
ATOM 1605 O O . LYS A 1 194 ? -24.237 1.807 14.764 1.00 89.56 194 LYS A O 1
ATOM 1610 N N . HIS A 1 195 ? -22.171 1.827 15.675 1.00 91.88 195 HIS A N 1
ATOM 1611 C CA . HIS A 1 195 ? -22.069 0.399 15.929 1.00 91.88 195 HIS A CA 1
ATOM 1612 C C . HIS A 1 195 ? -21.398 0.126 17.272 1.00 91.88 195 HIS A C 1
ATOM 1614 O O . HIS A 1 195 ? -20.645 0.954 17.772 1.00 91.88 195 HIS A O 1
ATOM 1620 N N . ILE A 1 196 ? -21.611 -1.057 17.841 1.00 94.56 196 ILE A N 1
ATOM 1621 C CA . ILE A 1 196 ? -20.879 -1.519 19.023 1.00 94.56 196 ILE A CA 1
ATOM 1622 C C . ILE A 1 196 ? -19.694 -2.367 18.567 1.00 94.56 196 ILE A C 1
ATOM 1624 O O . ILE A 1 196 ? -19.883 -3.389 17.908 1.00 94.56 196 ILE A O 1
ATOM 1628 N N . LEU A 1 197 ? -18.471 -1.990 18.943 1.00 96.19 197 LEU A N 1
ATOM 1629 C CA . LEU A 1 197 ? -17.288 -2.796 18.637 1.00 96.19 197 LEU A CA 1
ATOM 1630 C C . LEU A 1 197 ? -17.292 -4.083 19.473 1.00 96.19 197 LEU A C 1
ATOM 1632 O O . LEU A 1 197 ? -17.189 -4.025 20.698 1.00 96.19 197 LEU A O 1
ATOM 1636 N N . ARG A 1 198 ? -17.372 -5.250 18.827 1.00 96.69 198 ARG A N 1
ATOM 1637 C CA . ARG A 1 198 ? -17.377 -6.554 19.514 1.00 96.69 198 ARG A CA 1
ATOM 1638 C C . ARG A 1 198 ? -16.018 -7.229 19.508 1.00 96.69 198 ARG A C 1
ATOM 1640 O O . ARG A 1 198 ? -15.619 -7.809 20.513 1.00 96.69 198 ARG A O 1
ATOM 1647 N N . TYR A 1 199 ? -15.305 -7.143 18.394 1.00 96.75 199 TYR A N 1
ATOM 1648 C CA . TYR A 1 199 ? -13.991 -7.749 18.247 1.00 96.75 199 TYR A CA 1
ATOM 1649 C C . TYR A 1 199 ? -13.178 -7.010 17.189 1.00 96.75 199 TYR A C 1
ATOM 1651 O O . TYR A 1 199 ? -13.735 -6.440 16.249 1.00 96.75 199 TYR A O 1
ATOM 1659 N N . PHE A 1 200 ? -11.856 -7.049 17.327 1.00 96.44 200 PHE A N 1
ATOM 1660 C CA . PHE A 1 200 ? -10.945 -6.593 16.291 1.00 96.44 200 PHE A CA 1
ATOM 1661 C C . PHE A 1 200 ? -9.687 -7.458 16.249 1.00 96.44 200 PHE A C 1
ATOM 1663 O O . PHE A 1 200 ? -9.292 -8.057 17.250 1.00 96.44 200 PHE A O 1
ATOM 1670 N N . ARG A 1 201 ? -9.035 -7.468 15.090 1.00 95.94 201 ARG A 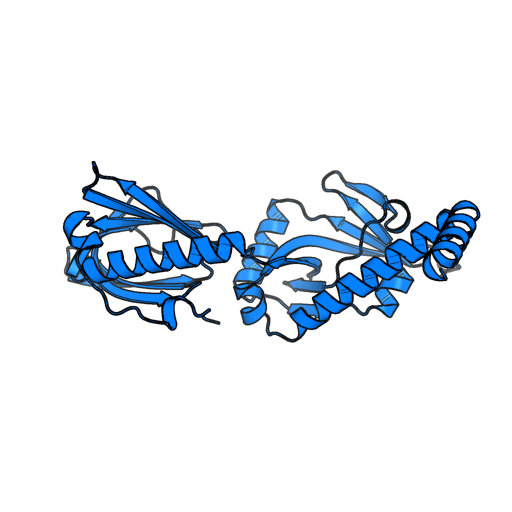N 1
ATOM 1671 C CA . ARG A 1 201 ? -7.658 -7.932 14.922 1.00 95.94 201 ARG A CA 1
ATOM 1672 C C . ARG A 1 201 ? -6.926 -6.924 14.051 1.00 95.94 201 ARG A C 1
ATOM 1674 O O . ARG A 1 201 ? -7.379 -6.634 12.947 1.00 95.94 201 ARG A O 1
ATOM 1681 N N . LEU A 1 202 ? -5.828 -6.381 14.565 1.00 95.69 202 LEU A N 1
ATOM 1682 C CA . LEU A 1 202 ? -5.006 -5.399 13.866 1.00 95.69 202 LEU A CA 1
ATOM 1683 C C . LEU A 1 202 ? -3.646 -6.014 13.535 1.00 95.69 202 LEU A C 1
ATOM 1685 O O . LEU A 1 202 ? -3.000 -6.607 14.394 1.00 95.69 202 LEU A O 1
ATOM 1689 N N . ASN A 1 203 ? -3.218 -5.814 12.300 1.00 94.25 203 ASN A N 1
ATOM 1690 C CA . ASN A 1 203 ? -1.892 -6.112 11.780 1.00 94.25 203 ASN A CA 1
ATOM 1691 C C . ASN A 1 203 ? -1.364 -4.858 11.064 1.00 94.25 203 ASN A C 1
ATOM 1693 O O . ASN A 1 203 ? -2.102 -3.888 10.882 1.00 94.25 203 ASN A O 1
ATOM 1697 N N . GLN A 1 204 ? -0.104 -4.864 10.628 1.00 91.06 204 GLN A N 1
ATOM 1698 C CA . GLN A 1 204 ? 0.522 -3.652 10.084 1.00 91.06 204 GLN A CA 1
ATOM 1699 C C . GLN A 1 204 ? -0.223 -3.108 8.853 1.00 91.06 204 GLN A C 1
ATOM 1701 O O . GLN A 1 204 ? -0.354 -1.898 8.693 1.00 91.06 204 GLN A O 1
ATOM 1706 N N . ASN A 1 205 ? -0.703 -4.006 7.991 1.00 90.06 205 ASN A N 1
ATOM 1707 C CA . ASN A 1 205 ? -1.356 -3.690 6.721 1.00 90.06 205 ASN A CA 1
ATOM 1708 C C . ASN A 1 205 ? -2.826 -4.148 6.662 1.00 90.06 205 ASN A C 1
ATOM 1710 O O . ASN A 1 205 ? -3.421 -4.119 5.582 1.00 90.06 205 ASN A O 1
ATOM 1714 N N . SER A 1 206 ? -3.419 -4.602 7.772 1.00 92.44 206 SER A N 1
ATOM 1715 C CA . SER A 1 206 ? -4.822 -5.031 7.786 1.00 92.44 206 SER A CA 1
ATOM 1716 C C . SER A 1 206 ? -5.522 -4.794 9.122 1.00 92.44 206 SER A C 1
ATOM 1718 O O . SER A 1 206 ? -4.909 -4.841 10.187 1.00 92.44 206 SER A O 1
ATOM 1720 N N . LEU A 1 207 ? -6.830 -4.554 9.058 1.00 94.31 207 LEU A N 1
ATOM 1721 C CA . LEU A 1 207 ? -7.708 -4.417 10.213 1.00 94.31 207 LEU A CA 1
ATOM 1722 C C . LEU A 1 207 ? -8.973 -5.240 9.973 1.00 94.31 207 LEU A C 1
ATOM 1724 O O . LEU A 1 207 ? -9.757 -4.946 9.074 1.00 94.31 207 LEU A O 1
ATOM 1728 N N . PHE A 1 208 ? -9.192 -6.250 10.802 1.00 94.75 208 PHE A N 1
ATOM 1729 C CA . PHE A 1 208 ? -10.468 -6.944 10.894 1.00 94.75 208 PHE A CA 1
ATOM 1730 C C . PHE A 1 208 ? -11.299 -6.343 12.021 1.00 94.75 208 PHE A C 1
ATOM 1732 O O . PHE A 1 208 ? -10.804 -6.214 13.142 1.00 94.75 208 PHE A O 1
ATOM 1739 N N . LEU A 1 209 ? -12.564 -6.036 11.742 1.00 94.75 209 LEU A N 1
ATOM 1740 C CA . LEU A 1 209 ? -13.546 -5.616 12.738 1.00 94.75 209 LEU A CA 1
ATOM 1741 C C . LEU A 1 209 ? -14.761 -6.535 12.700 1.00 94.75 209 LEU A C 1
ATOM 1743 O O . LEU A 1 209 ? -15.239 -6.884 11.622 1.00 94.75 209 LEU A O 1
ATOM 1747 N N . ALA A 1 210 ? -15.295 -6.844 13.879 1.00 95.06 210 ALA A N 1
ATOM 1748 C CA . ALA A 1 210 ? -16.655 -7.328 14.050 1.00 95.06 210 ALA A CA 1
ATOM 1749 C C . ALA A 1 210 ? -17.422 -6.335 14.925 1.00 95.06 210 ALA A C 1
ATOM 1751 O O . ALA A 1 210 ? -16.991 -6.003 16.038 1.00 95.06 210 ALA A O 1
ATOM 1752 N N . VAL A 1 211 ? -18.552 -5.860 14.420 1.00 93.69 211 VAL A N 1
ATOM 1753 C CA . VAL A 1 211 ? -19.374 -4.849 15.077 1.00 93.69 211 VAL A CA 1
ATOM 1754 C C . VAL A 1 211 ? -20.833 -5.273 15.107 1.00 93.69 211 VAL A C 1
ATOM 1756 O O . VAL A 1 211 ? -21.278 -6.041 14.263 1.00 93.69 211 VAL A O 1
ATOM 1759 N N . GLU A 1 212 ? -21.582 -4.757 16.066 1.00 93.38 212 GLU A N 1
ATOM 1760 C CA . GLU A 1 212 ? -23.016 -4.995 16.195 1.00 93.38 212 GLU A CA 1
ATOM 1761 C C . GLU A 1 212 ? -23.796 -3.716 15.881 1.00 93.38 212 GLU A C 1
ATOM 1763 O O . GLU A 1 212 ? -23.438 -2.638 16.363 1.00 93.38 212 GLU A O 1
ATOM 1768 N N . ASP A 1 213 ? -24.833 -3.820 15.052 1.00 89.31 213 ASP A N 1
ATOM 1769 C CA . ASP A 1 213 ? -25.733 -2.704 14.754 1.00 89.31 213 ASP A CA 1
ATOM 1770 C C . ASP A 1 213 ? -26.790 -2.492 15.858 1.00 89.31 213 ASP A C 1
ATOM 1772 O O . ASP A 1 213 ? -26.953 -3.297 16.773 1.00 89.31 213 ASP A O 1
ATOM 1776 N N . LEU A 1 214 ? -27.566 -1.407 15.763 1.00 82.81 214 LEU A N 1
ATOM 1777 C CA . LEU A 1 214 ? -28.628 -1.083 16.732 1.00 82.81 214 LEU A CA 1
ATOM 1778 C C . LEU A 1 214 ? -29.775 -2.113 16.786 1.00 82.81 214 LEU A C 1
ATOM 1780 O O . LEU A 1 214 ? -30.609 -2.051 17.689 1.00 82.81 214 LEU A O 1
ATOM 1784 N N . LYS A 1 215 ? -29.856 -3.030 15.816 1.00 87.88 215 LYS A N 1
ATOM 1785 C CA . LYS A 1 215 ? -30.839 -4.122 15.771 1.00 87.88 215 LYS A CA 1
ATOM 1786 C C . LYS A 1 215 ? -30.266 -5.429 16.335 1.00 87.88 215 LYS A C 1
ATOM 1788 O O . LYS A 1 215 ? -30.992 -6.420 16.374 1.00 87.88 215 LYS A O 1
ATOM 1793 N N . GLY A 1 216 ? -29.004 -5.435 16.769 1.00 88.06 216 GLY A N 1
ATOM 1794 C CA . GLY A 1 216 ? -28.312 -6.603 17.307 1.00 88.06 216 GLY A CA 1
ATOM 1795 C C . GLY A 1 216 ? -27.682 -7.513 16.248 1.00 88.06 216 GLY A C 1
ATOM 1796 O O . GLY A 1 216 ? -27.237 -8.608 16.591 1.00 88.06 216 GLY A O 1
ATOM 1797 N N . ASN A 1 217 ? -27.635 -7.114 14.970 1.00 90.19 217 ASN A N 1
ATOM 1798 C CA . ASN A 1 217 ? -26.972 -7.922 13.943 1.00 90.19 217 ASN A CA 1
ATOM 1799 C C . ASN A 1 217 ? -25.464 -7.683 13.972 1.00 90.19 217 ASN A C 1
ATOM 1801 O O . ASN A 1 217 ? -25.012 -6.539 14.032 1.00 90.19 217 ASN A O 1
ATOM 1805 N N . VAL A 1 218 ? -24.693 -8.765 13.865 1.00 91.25 218 VAL A N 1
ATOM 1806 C CA . VAL A 1 218 ? -23.231 -8.703 13.820 1.00 91.25 218 VAL A CA 1
ATOM 1807 C C . VAL A 1 218 ? -22.749 -8.651 12.373 1.00 91.25 218 VAL A C 1
ATOM 1809 O O . VAL A 1 218 ? -22.998 -9.566 11.588 1.00 91.25 218 VAL A O 1
ATOM 1812 N N . HIS A 1 219 ? -22.000 -7.602 12.054 1.00 89.69 219 HIS A N 1
ATOM 1813 C CA . HIS A 1 219 ? -21.332 -7.377 10.776 1.00 89.69 219 HIS A CA 1
ATOM 1814 C C . HIS A 1 219 ? -19.826 -7.515 10.958 1.00 89.69 219 HIS A C 1
ATOM 1816 O O . HIS A 1 219 ? -19.294 -7.224 12.030 1.00 89.69 219 HIS A O 1
ATOM 1822 N N . HIS A 1 220 ? -19.120 -7.946 9.917 1.00 90.88 220 HIS A N 1
ATOM 1823 C CA . HIS A 1 220 ? -17.665 -8.018 9.948 1.00 90.88 220 HIS A CA 1
ATOM 1824 C C . HIS A 1 220 ? -17.047 -7.610 8.618 1.00 90.88 220 HIS A C 1
ATOM 1826 O O . HIS A 1 220 ? -17.640 -7.792 7.554 1.00 90.88 220 HIS A O 1
ATOM 1832 N N . HIS A 1 221 ? -15.836 -7.070 8.684 1.00 90.38 221 HIS A N 1
ATOM 1833 C CA . HIS A 1 221 ? -15.086 -6.657 7.508 1.00 90.38 221 HIS A CA 1
ATOM 1834 C C . HIS A 1 221 ? -13.582 -6.710 7.771 1.00 90.38 221 HIS A C 1
ATOM 1836 O O . HIS A 1 221 ? -13.132 -6.423 8.882 1.00 90.38 221 HIS A O 1
ATOM 1842 N N . THR A 1 222 ? -12.814 -7.038 6.730 1.00 91.31 222 THR A N 1
ATOM 1843 C CA . THR A 1 222 ? -11.350 -6.978 6.746 1.00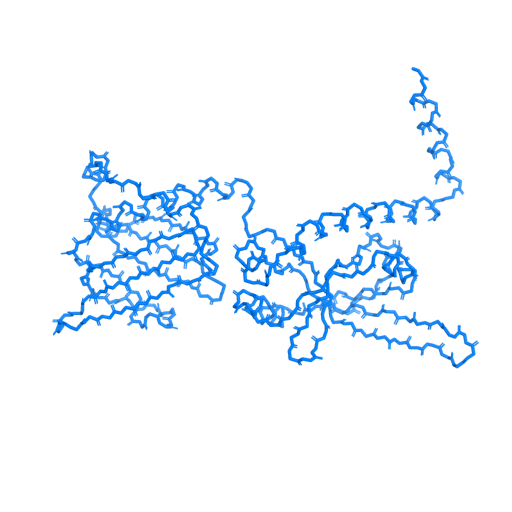 91.31 222 THR A CA 1
ATOM 1844 C C . THR A 1 222 ? -10.875 -5.897 5.788 1.00 91.31 222 THR A C 1
ATOM 1846 O O . THR A 1 222 ? -10.880 -6.099 4.574 1.00 91.31 222 THR A O 1
ATOM 1849 N N . PHE A 1 223 ? -10.393 -4.789 6.338 1.00 89.44 223 PHE A N 1
ATOM 1850 C CA . PHE A 1 223 ? -9.628 -3.792 5.599 1.00 89.44 223 PHE A CA 1
ATOM 1851 C C . PHE A 1 223 ? -8.232 -4.365 5.339 1.00 89.44 223 PHE A C 1
ATOM 1853 O O . PHE A 1 223 ? -7.553 -4.774 6.281 1.00 89.44 223 PHE A O 1
ATOM 1860 N N . LYS A 1 224 ? -7.805 -4.435 4.077 1.00 87.56 224 LYS A N 1
ATOM 1861 C CA . LYS A 1 224 ? -6.490 -4.954 3.663 1.00 87.56 224 LYS A CA 1
ATOM 1862 C C . LYS A 1 224 ? -5.697 -3.871 2.937 1.00 87.56 224 LYS A C 1
ATOM 1864 O O . LYS A 1 224 ? -6.283 -2.906 2.461 1.00 87.56 224 LYS A O 1
ATOM 1869 N N . ASN A 1 225 ? -4.386 -4.059 2.811 1.00 83.81 225 ASN A N 1
ATOM 1870 C CA . ASN A 1 225 ? -3.490 -3.144 2.095 1.00 83.81 225 ASN A CA 1
ATOM 1871 C C . ASN A 1 225 ? -3.540 -1.712 2.653 1.00 83.81 225 ASN A C 1
ATOM 1873 O O . ASN A 1 225 ? -3.618 -0.731 1.909 1.00 83.81 225 ASN A O 1
ATOM 1877 N N . ILE A 1 226 ? -3.548 -1.601 3.984 1.00 88.62 226 ILE A N 1
ATOM 1878 C CA . ILE A 1 226 ? -3.456 -0.316 4.677 1.00 88.62 226 ILE A CA 1
ATOM 1879 C C . ILE A 1 226 ? -2.070 0.275 4.401 1.00 88.62 226 ILE A C 1
ATOM 1881 O O . ILE A 1 226 ? -1.059 -0.312 4.780 1.00 88.62 226 ILE A O 1
ATOM 1885 N N . ASN A 1 227 ? -2.046 1.438 3.751 1.00 84.44 227 ASN A N 1
ATOM 1886 C CA . ASN A 1 227 ? -0.824 2.141 3.360 1.00 84.44 227 ASN A CA 1
ATOM 1887 C C . ASN A 1 227 ? -0.407 3.199 4.375 1.00 84.44 227 ASN A C 1
ATOM 1889 O O . ASN A 1 227 ? 0.761 3.553 4.449 1.00 84.44 227 ASN A O 1
ATOM 1893 N N . GLU A 1 228 ? -1.356 3.768 5.109 1.00 90.19 228 GLU A N 1
ATOM 1894 C CA . GLU A 1 228 ? -1.085 4.800 6.100 1.00 90.19 228 GLU A CA 1
ATOM 1895 C C . GLU A 1 228 ? -2.236 4.855 7.102 1.00 90.19 228 GLU A C 1
ATOM 1897 O O . GLU A 1 228 ? -3.401 4.629 6.762 1.00 90.19 228 GLU A O 1
ATOM 1902 N N . ILE A 1 229 ? -1.897 5.165 8.348 1.00 93.62 229 ILE A N 1
ATOM 1903 C CA . ILE A 1 229 ? -2.853 5.442 9.413 1.00 93.62 229 ILE A CA 1
ATOM 1904 C C . ILE A 1 229 ? -2.484 6.806 9.976 1.00 93.62 229 ILE A C 1
ATOM 1906 O O . ILE A 1 229 ? -1.308 7.080 10.216 1.00 93.62 229 ILE A O 1
ATOM 1910 N N . LYS A 1 230 ? -3.482 7.660 10.176 1.00 94.62 230 LYS A N 1
ATOM 1911 C CA . LYS A 1 230 ? -3.335 8.914 10.920 1.00 94.62 230 LYS A CA 1
ATOM 1912 C C . LYS A 1 230 ? -4.481 9.051 11.901 1.00 94.62 230 LYS A C 1
ATOM 1914 O O . LYS A 1 230 ? -5.573 8.539 11.645 1.00 94.62 230 LYS A O 1
ATOM 1919 N N . HIS A 1 231 ? -4.266 9.798 12.976 1.00 95.06 231 HIS A N 1
ATOM 1920 C CA . HIS A 1 231 ? -5.328 10.154 13.904 1.00 95.06 231 HIS A CA 1
ATOM 1921 C C . HIS A 1 231 ? -5.352 11.642 14.243 1.00 95.06 231 HIS A C 1
ATOM 1923 O O . HIS A 1 231 ? -4.385 12.378 14.051 1.00 95.06 231 HIS A O 1
ATOM 1929 N N . GLY A 1 232 ? -6.492 12.086 14.759 1.00 94.06 232 GLY A N 1
ATOM 1930 C CA . GLY A 1 232 ? -6.696 13.430 15.275 1.00 94.06 232 GLY A CA 1
ATOM 1931 C C . GLY A 1 232 ? -7.855 13.462 16.262 1.00 94.06 232 GLY A C 1
ATOM 1932 O O . GLY A 1 232 ? -8.704 12.570 16.280 1.00 94.06 232 GLY A O 1
ATOM 1933 N N . LEU A 1 233 ? -7.898 14.496 17.098 1.00 93.38 233 LEU A N 1
ATOM 1934 C CA . LEU A 1 233 ? -9.009 14.690 18.026 1.00 93.38 233 LEU A CA 1
ATOM 1935 C C . LEU A 1 233 ? -10.262 15.155 17.278 1.00 93.38 233 LEU A C 1
ATOM 1937 O O . LEU A 1 233 ? -10.198 15.971 16.357 1.00 93.38 233 LEU A O 1
ATOM 1941 N N . SER A 1 234 ? -11.414 14.654 17.706 1.00 90.00 234 SER A N 1
ATOM 1942 C CA . SER A 1 234 ? -12.730 15.055 17.216 1.00 90.00 234 SER A CA 1
ATOM 1943 C C . SER A 1 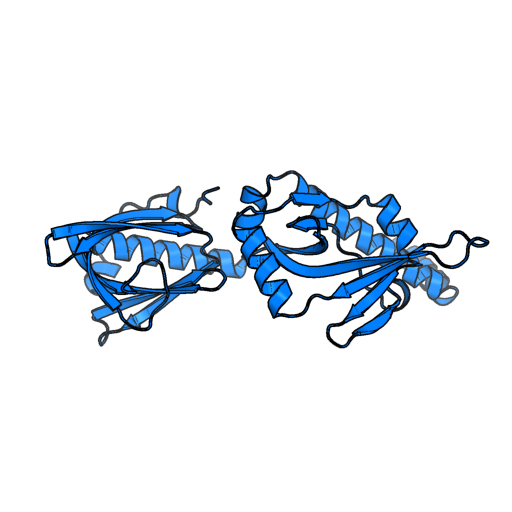234 ? -13.736 15.152 18.366 1.00 90.00 234 SER A C 1
ATOM 1945 O O . SER A 1 234 ? -13.393 14.902 19.524 1.00 90.00 234 SER A O 1
ATOM 1947 N N . GLY A 1 235 ? -14.962 15.593 18.069 1.00 80.81 235 GLY A N 1
ATOM 1948 C CA . GLY A 1 235 ? -16.044 15.679 19.057 1.00 80.81 235 GLY A CA 1
ATOM 1949 C C . GLY A 1 235 ? -15.701 16.540 20.280 1.00 80.81 235 GLY A C 1
ATOM 1950 O O . GLY A 1 235 ? -16.029 16.172 21.404 1.00 80.81 235 GLY A O 1
ATOM 1951 N N . GLY A 1 236 ? -14.950 17.635 20.098 1.00 85.69 236 GLY A N 1
ATOM 1952 C CA . GLY A 1 236 ? -14.478 18.466 21.215 1.00 85.69 236 GLY A CA 1
ATOM 1953 C C . GLY A 1 236 ? -13.450 17.783 22.128 1.00 85.69 236 GLY A C 1
ATOM 1954 O O . GLY A 1 236 ? -13.321 18.171 23.283 1.00 85.69 236 GLY A O 1
ATOM 1955 N N . GLY A 1 237 ? -12.736 16.767 21.630 1.00 87.88 237 GLY A N 1
ATOM 1956 C CA . GLY A 1 237 ? -11.732 16.009 22.386 1.00 87.88 237 GLY A CA 1
ATOM 1957 C C . GLY A 1 237 ? -12.259 14.722 23.023 1.00 87.88 237 GLY A C 1
ATOM 1958 O O . GLY A 1 237 ? -11.522 14.077 23.758 1.00 87.88 237 GLY A O 1
ATOM 1959 N N . THR A 1 238 ? -13.506 14.337 22.739 1.00 89.44 238 THR A N 1
ATOM 1960 C CA . THR A 1 238 ? -14.139 13.114 23.273 1.00 89.44 238 THR A CA 1
ATOM 1961 C C . THR A 1 238 ? -13.990 11.896 22.361 1.00 89.44 238 THR A C 1
ATOM 1963 O O . THR A 1 238 ? -14.366 10.784 22.733 1.00 89.44 238 THR A O 1
ATOM 1966 N N . GLN A 1 239 ? -13.449 12.091 21.158 1.00 92.19 239 GLN A N 1
ATOM 1967 C CA . GLN A 1 239 ? -13.222 11.029 20.186 1.00 92.19 239 GLN A CA 1
ATOM 1968 C C . GLN A 1 239 ? -11.839 11.161 19.552 1.00 92.19 239 GLN A C 1
ATOM 1970 O O . GLN A 1 239 ? -11.358 12.268 19.291 1.00 92.19 239 GLN A O 1
ATOM 1975 N N . LEU A 1 240 ? -11.236 10.017 19.238 1.00 94.88 240 LEU A N 1
ATOM 1976 C CA . LEU A 1 240 ? -10.140 9.928 18.285 1.00 94.88 240 LEU A CA 1
ATOM 1977 C C . LEU A 1 240 ? -10.705 9.533 16.929 1.00 94.88 240 LEU A C 1
ATOM 1979 O O . LEU A 1 240 ? -11.286 8.458 16.769 1.00 94.88 240 LEU A O 1
ATOM 1983 N N . LYS A 1 241 ? -10.510 10.416 15.954 1.00 93.88 241 LYS A N 1
ATOM 1984 C CA . LYS A 1 241 ? -10.773 10.140 14.551 1.00 93.88 241 LYS A CA 1
ATOM 1985 C C . LYS A 1 241 ? -9.531 9.515 13.940 1.00 93.88 241 LYS A C 1
ATOM 1987 O O . LYS A 1 241 ? -8.481 10.150 13.942 1.00 93.88 241 LYS A O 1
ATOM 1992 N N . PHE A 1 242 ? -9.669 8.320 13.388 1.00 94.00 242 PHE A N 1
ATOM 1993 C CA . PHE A 1 242 ? -8.645 7.659 12.591 1.00 94.00 242 PHE A CA 1
ATOM 1994 C C . PHE A 1 242 ? -9.000 7.736 11.108 1.00 94.00 242 PHE A C 1
ATOM 1996 O O . PHE A 1 242 ? -10.155 7.534 10.727 1.00 94.00 242 PHE A O 1
ATOM 2003 N N . TRP A 1 243 ? -7.991 7.996 10.283 1.00 92.50 243 TRP A N 1
ATOM 2004 C CA . TRP A 1 243 ? -8.024 7.813 8.839 1.00 92.50 243 TRP A CA 1
ATOM 2005 C C . TRP A 1 243 ? -7.171 6.599 8.493 1.00 92.50 243 TRP A C 1
ATOM 2007 O O . TRP A 1 243 ? -5.973 6.585 8.781 1.00 92.50 243 TRP A O 1
ATOM 2017 N N . ILE A 1 244 ? -7.795 5.593 7.887 1.00 91.50 244 ILE A N 1
ATOM 2018 C CA . ILE A 1 244 ? -7.116 4.426 7.328 1.00 91.50 244 ILE A CA 1
ATOM 2019 C C . ILE A 1 244 ? -7.060 4.624 5.819 1.00 91.50 244 ILE A C 1
ATOM 2021 O O . ILE A 1 244 ? -8.078 4.533 5.127 1.00 91.50 244 ILE A O 1
ATOM 2025 N N . TYR A 1 245 ? -5.868 4.933 5.321 1.00 87.75 245 TYR A N 1
ATOM 2026 C CA . TYR A 1 245 ? -5.625 5.165 3.907 1.00 87.75 245 TYR A CA 1
ATOM 2027 C C . TYR A 1 245 ? -5.287 3.843 3.227 1.00 87.75 245 TYR A C 1
ATOM 2029 O O . TYR A 1 245 ? -4.276 3.202 3.525 1.00 87.75 245 TYR A O 1
ATOM 2037 N N . MET A 1 246 ? -6.140 3.452 2.290 1.00 86.38 246 MET A N 1
ATOM 2038 C CA . MET A 1 246 ? -5.940 2.326 1.389 1.00 86.38 246 MET A CA 1
ATOM 2039 C C . MET A 1 246 ? -5.759 2.862 -0.032 1.00 86.38 246 MET A C 1
ATOM 2041 O O . MET A 1 246 ? -6.005 4.034 -0.327 1.00 86.38 246 MET A O 1
ATOM 2045 N N . TYR A 1 247 ? -5.301 2.019 -0.951 1.00 73.06 247 TYR A N 1
ATOM 2046 C CA . TYR A 1 247 ? -5.158 2.454 -2.334 1.00 73.06 247 TYR A CA 1
ATOM 2047 C C . TYR A 1 247 ? -6.524 2.594 -3.018 1.00 73.06 247 TYR A C 1
ATOM 2049 O O . TYR A 1 247 ? -7.158 1.603 -3.374 1.00 73.06 247 TYR A O 1
ATOM 2057 N N . GLY A 1 248 ? -6.959 3.840 -3.210 1.00 69.94 248 GLY A N 1
ATOM 2058 C CA . GLY A 1 248 ? -8.226 4.188 -3.859 1.00 69.94 248 GLY A CA 1
ATOM 2059 C C . GLY A 1 248 ? -9.367 4.521 -2.899 1.00 69.94 248 GLY A C 1
ATOM 2060 O O . GLY A 1 248 ? -10.311 5.171 -3.330 1.00 69.94 248 GLY A O 1
ATOM 2061 N N . ASP A 1 249 ? -9.245 4.172 -1.616 1.00 79.56 249 ASP A N 1
ATOM 2062 C CA . ASP A 1 249 ? -10.274 4.402 -0.600 1.00 79.56 249 ASP A CA 1
ATOM 2063 C C . ASP A 1 249 ? -9.652 4.942 0.695 1.00 79.56 249 ASP A C 1
ATOM 2065 O O . ASP A 1 249 ? -8.513 4.636 1.052 1.00 79.56 249 ASP A O 1
ATOM 2069 N N . THR A 1 250 ? -10.398 5.761 1.430 1.00 85.56 250 THR A N 1
ATOM 2070 C CA . THR A 1 250 ? -10.014 6.206 2.776 1.00 85.56 250 THR A CA 1
ATOM 2071 C C . THR A 1 250 ? -11.179 5.973 3.711 1.00 85.56 250 THR A C 1
ATOM 2073 O O . THR A 1 250 ? -12.259 6.522 3.497 1.00 85.56 250 THR A O 1
ATOM 2076 N N . TYR A 1 251 ? -10.940 5.189 4.756 1.00 86.94 251 TYR A N 1
ATOM 2077 C CA . TYR A 1 251 ? -11.952 4.858 5.750 1.00 86.94 251 TYR A CA 1
ATOM 2078 C C . TYR A 1 251 ? -11.746 5.678 7.013 1.00 86.94 251 TYR A C 1
ATOM 2080 O O . TYR A 1 251 ? -10.612 5.894 7.456 1.00 86.94 251 TYR A O 1
ATOM 2088 N N . ARG A 1 252 ? -12.850 6.145 7.591 1.00 88.62 252 ARG A N 1
ATOM 2089 C CA . ARG A 1 252 ? -12.846 6.956 8.809 1.00 88.62 252 ARG A CA 1
ATOM 2090 C C . ARG A 1 252 ? -13.510 6.210 9.954 1.00 88.62 252 ARG A C 1
ATOM 2092 O O . ARG A 1 252 ? -14.585 5.635 9.804 1.00 88.62 252 ARG A O 1
ATOM 2099 N N . PHE A 1 253 ? -12.859 6.271 11.109 1.00 90.12 253 PHE A N 1
ATOM 2100 C CA . PHE A 1 253 ? -13.322 5.651 12.346 1.00 90.12 253 PHE A CA 1
ATOM 2101 C C . PHE A 1 253 ? -13.297 6.695 13.445 1.00 90.12 253 PHE A C 1
ATOM 2103 O O . PHE A 1 253 ? -12.296 7.393 13.600 1.00 90.12 253 PHE A O 1
ATOM 2110 N N . TYR A 1 254 ? -14.365 6.785 14.223 1.00 92.94 254 TYR A N 1
ATOM 2111 C CA . TYR A 1 254 ? -14.442 7.655 15.386 1.00 92.94 254 TYR A CA 1
ATOM 2112 C C . TYR A 1 254 ? -14.598 6.758 16.598 1.00 92.94 254 TYR A C 1
ATOM 2114 O O . TYR A 1 254 ? -15.616 6.090 16.789 1.00 92.94 254 TYR A O 1
ATOM 2122 N N . LEU A 1 255 ? -13.535 6.704 17.387 1.00 95.31 255 LEU A N 1
ATOM 2123 C CA . LEU A 1 255 ? -13.457 5.858 18.561 1.00 95.31 255 LEU A CA 1
ATOM 2124 C C . LEU A 1 255 ? -13.572 6.730 19.815 1.00 95.31 255 LEU A C 1
ATOM 2126 O O . LEU A 1 255 ? -12.944 7.795 19.863 1.00 95.31 255 LEU A O 1
ATOM 2130 N N . PRO A 1 256 ? -14.334 6.305 20.838 1.00 94.56 256 PRO A N 1
ATOM 2131 C CA . PRO A 1 256 ? -14.394 7.000 22.114 1.00 94.56 256 PRO A CA 1
ATOM 2132 C C . PRO A 1 256 ? -13.002 7.238 22.692 1.00 94.56 256 PRO A C 1
ATOM 2134 O O . PRO A 1 256 ? -12.169 6.330 22.754 1.00 94.56 256 PRO A O 1
ATOM 2137 N N . TYR A 1 257 ? -12.765 8.458 23.158 1.00 95.06 257 TYR A N 1
ATOM 2138 C CA . TYR A 1 257 ? -11.485 8.862 23.709 1.00 95.06 257 TYR A CA 1
ATOM 2139 C C . TYR A 1 257 ? -11.671 9.641 25.006 1.00 95.06 257 TYR A C 1
ATOM 2141 O O . TYR A 1 257 ? -12.340 10.668 25.056 1.00 95.06 257 TYR A O 1
ATOM 2149 N N . ASP A 1 258 ? -11.027 9.140 26.054 1.00 93.00 258 ASP A N 1
ATOM 2150 C CA . ASP A 1 258 ? -10.821 9.854 27.305 1.00 93.00 258 ASP A CA 1
ATOM 2151 C C . ASP A 1 258 ? -9.315 9.929 27.546 1.00 93.00 258 ASP A C 1
ATOM 2153 O O . ASP A 1 258 ? -8.663 8.906 27.769 1.00 93.00 258 ASP A O 1
ATOM 2157 N N . GLU A 1 259 ? -8.749 11.134 27.477 1.00 92.38 259 GLU A N 1
ATOM 2158 C CA . GLU A 1 259 ? -7.300 11.347 27.534 1.00 92.38 259 GLU A CA 1
ATOM 2159 C C . GLU A 1 259 ? -6.681 10.778 28.814 1.00 92.38 259 GLU A C 1
ATOM 2161 O O . GLU A 1 259 ? -5.603 10.178 28.781 1.00 92.38 259 GLU A O 1
ATOM 2166 N N . LYS A 1 260 ? -7.373 10.932 29.948 1.00 92.81 260 LYS A N 1
ATOM 2167 C CA . LYS A 1 260 ? -6.898 10.432 31.238 1.00 92.81 260 LYS A CA 1
ATOM 2168 C C . LYS A 1 260 ? -6.790 8.911 31.208 1.00 92.81 260 LYS A C 1
ATOM 2170 O O . LYS A 1 260 ? -5.708 8.383 31.455 1.00 92.81 260 LYS A O 1
ATOM 2175 N N . THR A 1 261 ? -7.873 8.222 30.857 1.00 92.06 261 THR A N 1
ATOM 2176 C CA . THR A 1 261 ? -7.922 6.758 30.742 1.00 92.06 261 THR A CA 1
ATOM 2177 C C . THR A 1 261 ? -6.920 6.259 29.712 1.00 92.06 261 THR A C 1
ATOM 2179 O O . THR A 1 261 ? -6.206 5.291 29.973 1.00 92.06 261 THR A O 1
ATOM 2182 N N . PHE A 1 262 ? -6.812 6.927 28.563 1.00 92.75 262 PHE A N 1
ATOM 2183 C CA . PHE A 1 262 ? -5.877 6.548 27.513 1.00 92.75 262 PHE A CA 1
ATOM 2184 C C . PHE A 1 262 ? -4.424 6.653 27.979 1.00 92.75 262 PHE A C 1
ATOM 2186 O O . PHE A 1 262 ? -3.629 5.768 27.680 1.00 92.75 262 PHE A O 1
ATOM 2193 N N . LYS A 1 263 ? -4.046 7.681 28.743 1.00 91.50 263 LYS A N 1
ATOM 2194 C CA . LYS A 1 263 ? -2.669 7.821 29.247 1.00 91.50 263 LYS A CA 1
ATOM 2195 C C . LYS A 1 263 ? -2.347 6.858 30.387 1.00 91.50 263 LYS A C 1
ATOM 2197 O O . LYS A 1 263 ? -1.225 6.361 30.445 1.00 91.50 263 LYS A O 1
ATOM 2202 N N . THR A 1 264 ? -3.294 6.581 31.281 1.00 92.88 264 THR A N 1
ATOM 2203 C CA . THR A 1 264 ? -3.027 5.789 32.495 1.00 92.88 264 THR A CA 1
ATOM 2204 C C . THR A 1 264 ? -3.246 4.291 32.322 1.00 92.88 264 THR A C 1
ATOM 2206 O O . THR A 1 264 ? -2.620 3.502 33.027 1.00 92.88 264 THR A O 1
ATOM 2209 N N . THR A 1 265 ? -4.113 3.875 31.398 1.00 92.62 265 THR A N 1
ATOM 2210 C CA . THR A 1 265 ? -4.440 2.456 31.224 1.00 92.62 265 THR A CA 1
ATOM 2211 C C . THR A 1 265 ? -3.351 1.753 30.427 1.00 92.62 265 THR A C 1
ATOM 2213 O O . THR A 1 265 ? -3.000 2.176 29.320 1.00 92.62 265 THR A O 1
ATOM 2216 N N . GLN A 1 266 ? -2.833 0.652 30.967 1.00 90.19 266 GLN A N 1
ATOM 2217 C CA . GLN A 1 266 ? -2.003 -0.275 30.207 1.00 90.19 266 GLN A CA 1
ATOM 2218 C C . GLN A 1 266 ? -2.891 -1.289 29.487 1.00 90.19 266 GLN A C 1
ATOM 2220 O O . GLN A 1 266 ? -3.820 -1.838 30.073 1.00 90.19 266 GLN A O 1
ATOM 2225 N N . VAL A 1 267 ? -2.596 -1.523 28.211 1.00 91.25 267 VAL A N 1
ATOM 2226 C CA . VAL A 1 267 ? -3.244 -2.554 27.394 1.00 91.25 267 VAL A CA 1
ATOM 2227 C C . VAL A 1 267 ? -2.190 -3.591 27.004 1.00 91.25 267 VAL A C 1
ATOM 2229 O O . VAL A 1 267 ? -1.040 -3.206 26.773 1.00 91.25 267 VAL A O 1
ATOM 2232 N N . PRO A 1 268 ? -2.533 -4.888 26.940 1.00 90.56 268 PRO A N 1
ATOM 2233 C CA . PRO A 1 268 ? -1.601 -5.909 26.480 1.00 90.56 268 PRO A CA 1
ATOM 2234 C C . PRO A 1 268 ? -1.282 -5.651 25.006 1.00 90.56 268 PRO A C 1
ATOM 2236 O O . PRO A 1 268 ? -2.167 -5.754 24.158 1.00 90.56 268 PRO A O 1
ATOM 2239 N N . LEU A 1 269 ? -0.041 -5.264 24.706 1.00 82.38 269 LEU A N 1
ATOM 2240 C CA . LEU A 1 269 ? 0.383 -4.989 23.336 1.00 82.38 269 LEU A CA 1
ATOM 2241 C C . LEU A 1 269 ? 0.542 -6.306 22.576 1.00 82.38 269 LEU A C 1
ATOM 2243 O O . LEU A 1 269 ? 1.463 -7.077 22.855 1.00 82.38 269 LEU A O 1
ATOM 2247 N N . ASP A 1 270 ? -0.336 -6.537 21.608 1.00 87.31 270 ASP A N 1
ATOM 2248 C CA . ASP A 1 270 ? -0.199 -7.646 20.675 1.00 87.31 270 ASP A CA 1
ATOM 2249 C C . ASP A 1 270 ? 0.951 -7.352 19.697 1.00 87.31 270 ASP A C 1
ATOM 2251 O O . ASP A 1 270 ? 0.940 -6.340 19.000 1.00 87.31 270 ASP A O 1
ATOM 2255 N N . GLN A 1 271 ? 1.971 -8.213 19.653 1.00 89.12 271 GLN A N 1
ATOM 2256 C CA . GLN A 1 271 ? 3.104 -8.045 18.733 1.00 89.12 271 GLN A CA 1
ATOM 2257 C C . GLN A 1 271 ? 2.704 -8.283 17.271 1.00 89.12 271 GLN A C 1
ATOM 2259 O O . GLN A 1 271 ? 3.415 -7.848 16.362 1.00 89.12 271 GLN A O 1
ATOM 2264 N N . GLU A 1 272 ? 1.563 -8.934 17.027 1.00 89.69 272 GLU A N 1
ATOM 2265 C CA . GLU A 1 272 ? 1.022 -9.141 15.684 1.00 89.69 272 GLU A CA 1
ATOM 2266 C C . GLU A 1 272 ? 0.706 -7.819 14.972 1.00 89.69 272 GLU A C 1
ATOM 2268 O O . GLU A 1 272 ? 0.770 -7.773 13.741 1.00 89.69 272 GLU A O 1
ATOM 2273 N N . ILE A 1 273 ? 0.475 -6.719 15.706 1.00 93.62 273 ILE A N 1
ATOM 2274 C CA . ILE A 1 273 ? 0.174 -5.417 15.088 1.00 93.62 273 ILE A CA 1
ATOM 2275 C C . ILE A 1 273 ? 1.310 -4.901 14.199 1.00 93.62 273 ILE A C 1
ATOM 2277 O O . ILE A 1 273 ? 1.063 -4.095 13.311 1.00 93.62 273 ILE A O 1
ATOM 2281 N N . PHE A 1 274 ? 2.547 -5.359 14.415 1.00 91.25 274 PHE A N 1
ATOM 2282 C CA . PHE A 1 274 ? 3.715 -4.969 13.618 1.00 91.25 274 PHE A CA 1
ATOM 2283 C C . PHE A 1 274 ? 4.047 -5.962 12.504 1.00 91.25 274 PHE A C 1
ATOM 2285 O O . PHE A 1 274 ? 5.023 -5.767 11.784 1.00 91.25 274 PHE A O 1
ATOM 2292 N N . LYS A 1 275 ? 3.281 -7.048 12.374 1.00 90.12 275 LYS A N 1
ATOM 2293 C CA . LYS A 1 275 ? 3.492 -8.043 11.325 1.00 90.12 275 LYS A CA 1
ATOM 2294 C C . LYS A 1 275 ? 2.637 -7.717 10.112 1.00 90.12 275 LYS A C 1
ATOM 2296 O O . LYS A 1 275 ? 1.460 -7.371 10.239 1.00 90.12 275 LYS A O 1
ATOM 2301 N N . LEU A 1 276 ? 3.234 -7.872 8.935 1.00 83.94 276 LEU A N 1
ATOM 2302 C CA . LEU A 1 276 ? 2.504 -7.888 7.674 1.00 83.94 276 LEU A CA 1
ATOM 2303 C C . LEU A 1 276 ? 1.700 -9.184 7.579 1.00 83.94 276 LEU A C 1
ATOM 2305 O O . LEU A 1 276 ? 2.210 -10.264 7.874 1.00 83.94 276 LEU A O 1
ATOM 2309 N N . THR A 1 277 ? 0.444 -9.064 7.168 1.00 80.69 277 THR A N 1
ATOM 2310 C CA . THR A 1 277 ? -0.369 -10.203 6.740 1.00 80.69 277 THR A CA 1
ATOM 2311 C C . THR A 1 277 ? -0.263 -10.313 5.223 1.00 80.69 277 THR A C 1
ATOM 2313 O O . THR A 1 277 ? -0.455 -9.309 4.533 1.00 80.69 277 THR A O 1
ATOM 2316 N N . ILE A 1 278 ? 0.080 -11.510 4.744 1.00 76.69 278 ILE A N 1
ATOM 2317 C CA . ILE A 1 278 ? 0.205 -11.875 3.325 1.00 76.69 278 ILE A CA 1
ATOM 2318 C C . ILE A 1 278 ? -1.085 -12.569 2.888 1.00 76.69 278 ILE A C 1
ATOM 2320 O O . ILE A 1 278 ? -1.597 -13.389 3.687 1.00 76.69 278 ILE A O 1
#

Foldseek 3Di:
DVVVVVVVVVVVVCVVPVLVVLLVVLLVVLVVQLVVVVVLQVDALQVNLLWKFWPWKWFWDWDQDDPPPRDIAIETEIDDPVVSLVVRVCSNVRAWDKDFDDSVVQSVNLQRYWYAYPVRDIDRCSVVSNGFAGMWTAHPNTIIRTHMDTLDDPVQLVVLVVLLVLVVLLLVVQAQHWKWWQDPLVARDPDTAIWRWHDWDAASFKIKTWTAHPVGDIDIDMRGRFSHKDWDADPVRQWIWIWGDHSPHIIIMTTGDDPVCSVPDDDPDDPRNHDGDD